Protein AF-A0A1Q3W8A1-F1 (afdb_monomer_lite)

pLDDT: mean 77.86, std 21.15, range [33.06, 98.69]

Secondary structure (DSSP, 8-state):
---------------------------------SHHHHHHHHHHTT---------EETTTEEEETTEE-EEEEEE-TT--HHHHHHHHHHHHHHHSS-HHHHEEEEETTTTEEEEEEEEEEEE--SSTT--EEEEEEEEEEEEEETTEEEEEEEEEEEEETTSPSSPEEGGGGGG---HHHHHHHHHHHHHHHHHHHHHHHHHHH---

Sequence (208 aa):
MVKNEEGFKNARTLCSGFSFLFAPMKQLLRTQQPLATIAFIILLSLSHSANAQDNTLKGILPLQNNEVYYKQKFETPGLSKAEVFRRARRWWVLTYKSAKDVLQLSDENTGELIGKGYSFVDAPSEKKDMPISFIVHSTMTLDAADGGYVVTVSQIRLLNSWFAYPGTPIESYKRSPEKNLIRVLQGTDQKIKDTFASINKFVLTESL

Foldseek 3Di:
DDDDDDDDDDDDDDDDDDDDDDDDDDDDDDDDPDPVVVVVVVVVVPPDPPPPPQCALVNFFHDDPLFRKDKDKDFAPPDALLLLLVLLLVLCPVVDPHSVQFWPDRDSVQSKTKTKDWDWFWFQDPPNPDIWIKIWIWIWMWGGHGRIIMIMITPIFIDTPPDDPDGHRLSVCSPPPDPRNVSVSNRVSVVVVVVVVSSNVRSRPDDD

Structure (mmCIF, N/CA/C/O backbone):
data_AF-A0A1Q3W8A1-F1
#
_entry.id   AF-A0A1Q3W8A1-F1
#
loop_
_atom_site.group_PDB
_atom_site.id
_atom_site.type_symbol
_atom_site.label_atom_id
_atom_site.label_alt_id
_atom_site.label_comp_id
_atom_site.label_asym_id
_atom_site.label_entity_id
_atom_site.label_seq_id
_atom_site.pdbx_PDB_ins_code
_atom_site.Cartn_x
_atom_site.Cartn_y
_atom_site.Cartn_z
_atom_site.occupancy
_atom_site.B_iso_or_equiv
_atom_site.auth_seq_id
_atom_site.auth_comp_id
_atom_site.auth_asym_id
_atom_site.auth_atom_id
_atom_site.pdbx_PDB_model_num
ATOM 1 N N . MET A 1 1 ? 29.803 -56.167 96.741 1.00 36.62 1 MET A N 1
ATOM 2 C CA . MET A 1 1 ? 30.875 -56.476 97.709 1.00 36.62 1 MET A CA 1
ATOM 3 C C . MET A 1 1 ? 32.196 -56.473 96.954 1.00 36.62 1 MET A C 1
ATOM 5 O O . MET A 1 1 ? 32.266 -57.243 96.014 1.00 36.62 1 MET A O 1
ATOM 9 N N . VAL A 1 2 ? 33.159 -55.627 97.376 1.00 35.69 2 VAL A N 1
ATOM 10 C CA . VAL A 1 2 ? 34.623 -55.903 97.446 1.00 35.69 2 VAL A CA 1
ATOM 11 C C . VAL A 1 2 ? 35.308 -56.226 96.089 1.00 35.69 2 VAL A C 1
ATOM 13 O O . VAL A 1 2 ? 34.927 -57.188 95.447 1.00 35.69 2 VAL A O 1
ATOM 16 N N . LYS A 1 3 ? 36.315 -55.532 95.533 1.00 37.00 3 LYS A N 1
ATOM 17 C CA . LYS A 1 3 ? 37.619 -54.992 96.002 1.00 37.00 3 LYS A CA 1
ATOM 18 C C . LYS A 1 3 ? 38.201 -54.203 94.796 1.00 37.00 3 LYS A C 1
ATOM 20 O O . LYS A 1 3 ? 37.995 -54.639 93.669 1.00 37.00 3 LYS A O 1
ATOM 25 N N . ASN A 1 4 ? 38.695 -52.973 94.927 1.00 33.06 4 ASN A N 1
ATOM 26 C CA . ASN A 1 4 ? 40.077 -52.574 95.262 1.00 33.06 4 ASN A CA 1
ATOM 27 C C . ASN A 1 4 ? 41.212 -53.316 94.529 1.00 33.06 4 ASN A C 1
ATOM 29 O O . ASN A 1 4 ? 41.298 -54.532 94.660 1.00 33.06 4 ASN A O 1
ATOM 33 N N . GLU A 1 5 ? 42.103 -52.498 93.932 1.00 40.47 5 GLU A N 1
ATOM 34 C CA . GLU A 1 5 ? 43.583 -52.616 93.930 1.00 40.47 5 GLU A CA 1
ATOM 35 C C . GLU A 1 5 ? 44.187 -53.817 93.166 1.00 40.47 5 GLU A C 1
ATOM 37 O O . GLU A 1 5 ? 43.598 -54.880 93.081 1.00 40.47 5 GLU A O 1
ATOM 42 N N . GLU A 1 6 ? 45.376 -53.817 92.569 1.00 38.69 6 GLU A N 1
ATOM 43 C CA . GLU A 1 6 ? 46.484 -52.889 92.332 1.00 38.69 6 GLU A CA 1
ATOM 44 C C . GLU A 1 6 ? 47.484 -53.644 91.420 1.00 38.69 6 GLU A C 1
ATOM 46 O O . GLU A 1 6 ? 47.454 -54.872 91.341 1.00 38.69 6 GLU A O 1
ATOM 51 N N . GLY A 1 7 ? 48.451 -52.926 90.840 1.00 33.66 7 GLY A N 1
ATOM 52 C CA . GLY A 1 7 ? 49.825 -53.442 90.715 1.00 33.66 7 GLY A CA 1
ATOM 53 C C . GLY A 1 7 ? 50.262 -53.934 89.326 1.00 33.66 7 GLY A C 1
ATOM 54 O O . GLY A 1 7 ? 49.815 -54.958 88.831 1.00 33.66 7 GLY A O 1
ATOM 55 N N . PHE A 1 8 ? 51.079 -53.158 88.605 1.00 33.88 8 PHE A N 1
ATOM 56 C CA . PHE A 1 8 ? 52.560 -53.113 88.642 1.00 33.88 8 PHE A CA 1
ATOM 57 C C . PHE A 1 8 ? 53.256 -54.164 87.753 1.00 33.88 8 PHE A C 1
ATOM 59 O O . PHE A 1 8 ? 53.313 -55.339 88.107 1.00 33.88 8 PHE A O 1
ATOM 66 N N . LYS A 1 9 ? 53.927 -53.706 86.680 1.00 43.69 9 LYS A N 1
ATOM 67 C CA . LYS A 1 9 ? 55.406 -53.717 86.534 1.00 43.69 9 LYS A CA 1
ATOM 68 C C . LYS A 1 9 ? 55.860 -53.321 85.113 1.00 43.69 9 LYS A C 1
ATOM 70 O O . LYS A 1 9 ? 55.541 -54.015 84.163 1.00 43.69 9 LYS A O 1
ATOM 75 N N . ASN A 1 10 ? 56.676 -52.255 85.065 1.00 38.88 10 ASN A N 1
ATOM 76 C CA . ASN A 1 10 ? 57.979 -52.107 84.378 1.00 38.88 10 ASN A CA 1
ATOM 77 C C . ASN A 1 10 ? 58.106 -52.418 82.865 1.00 38.88 10 ASN A C 1
ATOM 79 O O . ASN A 1 10 ? 57.632 -53.434 82.397 1.00 38.88 10 ASN A O 1
ATOM 83 N N . ALA A 1 11 ? 58.896 -51.720 82.043 1.00 40.00 11 ALA A N 1
ATOM 84 C CA . ALA A 1 11 ? 59.705 -50.505 82.153 1.00 40.00 11 ALA A CA 1
ATOM 85 C C . ALA A 1 11 ? 60.331 -50.212 80.762 1.00 40.00 11 ALA A C 1
ATOM 87 O O . ALA A 1 11 ? 60.648 -51.160 80.050 1.00 40.00 11 ALA A O 1
ATOM 88 N N . ARG A 1 12 ? 60.636 -48.924 80.494 1.00 36.91 12 ARG A N 1
ATOM 89 C CA . ARG A 1 12 ? 61.600 -48.374 79.496 1.00 36.91 12 ARG A CA 1
ATOM 90 C C . ARG A 1 12 ? 61.179 -48.518 78.009 1.00 36.91 12 ARG A C 1
ATOM 92 O O . ARG A 1 12 ? 60.719 -49.564 77.595 1.00 36.91 12 ARG A O 1
ATOM 99 N N . THR A 1 13 ? 61.298 -47.520 77.121 1.00 40.78 13 THR A N 1
ATOM 100 C CA . THR A 1 13 ? 62.322 -46.463 76.997 1.00 40.78 13 THR A CA 1
ATOM 101 C C . THR A 1 13 ? 61.883 -45.394 75.961 1.00 40.78 13 THR A C 1
ATOM 103 O O . THR A 1 13 ? 61.359 -45.781 74.926 1.00 40.78 13 THR A O 1
ATOM 106 N N . LEU A 1 14 ? 62.227 -44.113 76.224 1.00 34.97 14 LEU A N 1
ATOM 107 C CA . LEU A 1 14 ? 62.571 -42.998 75.290 1.00 34.97 14 LEU A CA 1
ATOM 108 C C . LEU A 1 14 ? 61.457 -42.453 74.355 1.00 34.97 14 LEU A C 1
ATOM 110 O O . LEU A 1 14 ? 60.745 -43.216 73.730 1.00 34.97 14 LEU A O 1
ATOM 114 N N . CYS A 1 15 ? 61.241 -41.150 74.136 1.00 36.56 15 CYS A N 1
ATOM 115 C CA . CYS A 1 15 ? 62.042 -39.946 74.359 1.00 36.56 15 CYS A CA 1
ATOM 116 C C . CYS A 1 15 ? 61.125 -38.705 74.487 1.00 36.56 15 CYS A C 1
ATOM 118 O O . CYS A 1 15 ? 60.041 -38.643 73.915 1.00 36.56 15 CYS A O 1
ATOM 120 N N . SER A 1 16 ? 61.599 -37.730 75.254 1.00 37.34 16 SER A N 1
ATOM 121 C CA . SER A 1 16 ? 60.997 -36.456 75.667 1.00 37.34 16 SER A CA 1
ATOM 122 C C . SER A 1 16 ? 61.079 -35.330 74.625 1.00 37.34 16 SER A C 1
ATOM 124 O O . SER A 1 16 ? 62.066 -35.266 73.897 1.00 37.34 16 SER A O 1
ATOM 126 N N . GLY A 1 17 ? 60.166 -34.347 74.689 1.00 38.84 17 GLY A N 1
ATOM 127 C CA . GLY A 1 17 ? 60.467 -32.985 74.215 1.00 38.84 17 GLY A CA 1
ATOM 128 C C . GLY A 1 17 ? 59.281 -32.087 73.844 1.00 38.84 17 GLY A C 1
ATOM 129 O O . GLY A 1 17 ? 59.051 -31.835 72.670 1.00 38.84 17 GLY A O 1
ATOM 130 N N . PHE A 1 18 ? 58.576 -31.554 74.844 1.00 38.69 18 PHE A N 1
ATOM 131 C CA . PHE A 1 18 ? 57.747 -30.339 74.754 1.00 38.69 18 PHE A CA 1
ATOM 132 C C . PHE A 1 18 ? 58.711 -29.136 74.876 1.00 38.69 18 PHE A C 1
ATOM 134 O O . PHE A 1 18 ? 59.546 -29.147 75.780 1.00 38.69 18 PHE A O 1
ATOM 141 N N . SER A 1 19 ? 58.692 -28.096 74.036 1.00 38.41 19 SER A N 1
ATOM 142 C CA . SER A 1 19 ? 57.966 -26.848 74.332 1.00 38.41 19 SER A CA 1
ATOM 143 C C . SER A 1 19 ? 58.276 -25.747 73.300 1.00 38.41 19 SER A C 1
ATOM 145 O O . SER A 1 19 ? 59.440 -25.520 72.996 1.00 38.41 19 SER A O 1
ATOM 147 N N . PHE A 1 20 ? 57.208 -25.058 72.873 1.00 39.25 20 PHE A N 1
ATOM 148 C CA . PHE A 1 20 ? 57.047 -23.624 72.553 1.00 39.25 20 PHE A CA 1
ATOM 149 C C . PHE A 1 20 ? 58.087 -22.864 71.705 1.00 39.25 20 PHE A C 1
ATOM 151 O O . PHE A 1 20 ? 59.250 -22.789 72.074 1.00 39.25 20 PHE A O 1
ATOM 158 N N . LEU A 1 21 ? 57.605 -22.126 70.683 1.00 35.91 21 LEU A N 1
ATOM 159 C CA . LEU A 1 21 ? 57.659 -20.644 70.593 1.00 35.91 21 LEU A CA 1
ATOM 160 C C . LEU A 1 21 ? 57.223 -20.121 69.193 1.00 35.91 21 LEU A C 1
ATOM 162 O O . LEU A 1 21 ? 57.749 -20.538 68.172 1.00 35.91 21 LEU A O 1
ATOM 166 N N . PHE A 1 22 ? 56.288 -19.159 69.211 1.00 37.88 22 PHE A N 1
ATOM 167 C CA . PHE A 1 22 ? 56.005 -18.077 68.241 1.00 37.88 22 PHE A CA 1
ATOM 168 C C . PHE A 1 22 ? 55.598 -18.349 66.768 1.00 37.88 22 PHE A C 1
ATOM 170 O O . PHE A 1 22 ? 56.352 -18.830 65.932 1.00 37.88 22 PHE A O 1
ATOM 177 N N . ALA A 1 23 ? 54.400 -17.851 66.432 1.00 37.88 23 ALA A N 1
ATOM 178 C CA . ALA A 1 23 ? 53.973 -17.391 65.099 1.00 37.88 23 ALA A CA 1
ATOM 179 C C . ALA A 1 23 ? 54.591 -16.002 64.763 1.00 37.88 23 ALA A C 1
ATOM 181 O O . ALA A 1 23 ? 55.243 -15.437 65.644 1.00 37.88 23 ALA A O 1
ATOM 182 N N . PRO A 1 24 ? 54.257 -15.299 63.649 1.00 64.81 24 PRO A N 1
ATOM 183 C CA . PRO A 1 24 ? 53.877 -15.672 62.269 1.00 64.81 24 PRO A CA 1
ATOM 184 C C . PRO A 1 24 ? 54.751 -14.938 61.204 1.00 64.81 24 PRO A C 1
ATOM 186 O O . PRO A 1 24 ? 55.439 -13.971 61.520 1.00 64.81 24 PRO A O 1
ATOM 189 N N . MET A 1 25 ? 54.659 -15.271 59.906 1.00 34.44 25 MET A N 1
ATOM 190 C CA . MET A 1 25 ? 55.080 -14.319 58.859 1.00 34.44 25 MET A CA 1
ATOM 191 C C . MET A 1 25 ? 54.239 -14.421 57.587 1.00 34.44 25 MET A C 1
ATOM 193 O O . MET A 1 25 ? 54.047 -15.485 57.008 1.00 34.44 25 MET A O 1
ATOM 197 N N . LYS A 1 26 ? 53.697 -13.262 57.214 1.00 47.69 26 LYS A N 1
ATOM 198 C CA . LYS A 1 26 ? 52.880 -12.982 56.034 1.00 47.69 26 LYS A CA 1
ATOM 199 C C . LYS A 1 26 ? 53.643 -13.253 54.731 1.00 47.69 26 LYS A C 1
ATOM 201 O O . LYS A 1 26 ? 54.861 -13.166 54.703 1.00 47.69 26 LYS A O 1
ATOM 206 N N . GLN A 1 27 ? 52.845 -13.345 53.664 1.00 49.56 27 GLN A N 1
ATOM 207 C CA . GLN A 1 27 ? 53.168 -13.210 52.236 1.00 49.56 27 GLN A CA 1
ATOM 208 C C . GLN A 1 27 ? 53.413 -14.511 51.473 1.00 49.56 27 GLN A C 1
ATOM 210 O O . GLN A 1 27 ? 54.510 -15.045 51.453 1.00 49.56 27 GLN A O 1
ATOM 215 N N . LEU A 1 28 ? 52.400 -14.897 50.692 1.00 44.53 28 LEU A N 1
ATOM 216 C CA . LEU A 1 28 ? 52.556 -15.047 49.243 1.00 44.53 28 LEU A CA 1
ATOM 217 C C . LEU A 1 28 ? 51.176 -14.962 48.574 1.00 44.53 28 LEU A C 1
ATOM 219 O O . LEU A 1 28 ? 50.371 -15.887 48.594 1.00 44.53 28 LEU A O 1
ATOM 223 N N . LEU A 1 29 ? 50.901 -13.781 48.020 1.00 50.66 29 LEU A N 1
ATOM 224 C CA . LEU A 1 29 ? 49.798 -13.496 47.106 1.00 50.66 29 LEU A CA 1
ATOM 225 C C . LEU A 1 29 ? 49.924 -14.363 45.846 1.00 50.66 29 LEU A C 1
ATOM 227 O O . LEU A 1 29 ? 50.985 -14.363 45.224 1.00 50.66 29 LEU A O 1
ATOM 231 N N . ARG A 1 30 ? 48.825 -14.953 45.365 1.00 48.78 30 ARG A N 1
ATOM 232 C CA . ARG A 1 30 ? 48.562 -14.952 43.917 1.00 48.78 30 ARG A CA 1
ATOM 233 C C . ARG A 1 30 ? 47.079 -15.106 43.603 1.00 48.78 30 ARG A C 1
ATOM 235 O O . ARG A 1 30 ? 46.537 -16.190 43.436 1.00 48.78 30 ARG A O 1
ATOM 242 N N . THR A 1 31 ? 46.466 -13.938 43.506 1.00 56.06 31 THR A N 1
ATOM 243 C CA . THR A 1 31 ? 45.297 -13.595 42.704 1.00 56.06 31 THR A CA 1
ATOM 244 C C . THR A 1 31 ? 45.415 -14.151 41.278 1.00 56.06 31 THR A C 1
ATOM 246 O O . THR A 1 31 ? 45.969 -13.530 40.377 1.00 56.06 31 THR A O 1
ATOM 249 N N . GLN A 1 32 ? 44.882 -15.342 41.053 1.00 60.16 32 GLN A N 1
ATOM 250 C CA . GLN A 1 32 ? 44.504 -15.826 39.728 1.00 60.16 32 GLN A CA 1
ATOM 251 C C . GLN A 1 32 ? 42.988 -15.704 39.696 1.00 60.16 32 GLN A C 1
ATOM 253 O O . GLN A 1 32 ? 42.385 -16.416 40.479 1.00 60.16 32 GLN A O 1
ATOM 258 N N . GLN A 1 33 ? 42.423 -14.765 38.920 1.00 61.31 33 GLN A N 1
ATOM 259 C CA . GLN A 1 33 ? 41.040 -14.695 38.378 1.00 61.31 33 GLN A CA 1
ATOM 260 C C . GLN A 1 33 ? 40.662 -13.241 37.975 1.00 61.31 33 GLN A C 1
ATOM 262 O O . GLN A 1 33 ? 39.692 -12.691 38.490 1.00 61.31 33 GLN A O 1
ATOM 267 N N . PRO A 1 34 ? 41.403 -12.572 37.066 1.00 50.94 34 PRO A N 1
ATOM 268 C CA . PRO A 1 34 ? 40.718 -11.579 36.224 1.00 50.94 34 PRO A CA 1
ATOM 269 C C . PRO A 1 34 ? 40.892 -11.816 34.720 1.00 50.94 34 PRO A C 1
ATOM 271 O O . PRO A 1 34 ? 40.220 -11.165 33.926 1.00 50.94 34 PRO A O 1
ATOM 274 N N . LEU A 1 35 ? 41.750 -12.754 34.295 1.00 53.12 35 LEU A N 1
ATOM 275 C CA . LEU A 1 35 ? 42.004 -12.960 32.863 1.00 53.12 35 LEU A CA 1
ATOM 276 C C . LEU A 1 35 ? 40.834 -13.650 32.139 1.00 53.12 35 LEU A C 1
ATOM 278 O O . LEU A 1 35 ? 40.499 -13.268 31.020 1.00 53.12 35 LEU A O 1
ATOM 282 N N . ALA A 1 36 ? 40.183 -14.627 32.779 1.00 54.81 36 ALA A N 1
ATOM 283 C CA . ALA A 1 36 ? 39.066 -15.360 32.175 1.00 54.81 36 ALA A CA 1
ATOM 284 C C . ALA A 1 36 ? 37.823 -14.472 31.970 1.00 54.81 36 ALA A C 1
ATOM 286 O O . ALA A 1 36 ? 37.128 -14.593 30.964 1.00 54.81 36 ALA A O 1
ATOM 287 N N . THR A 1 37 ? 37.578 -13.529 32.883 1.00 54.97 37 THR A N 1
ATOM 288 C CA . THR A 1 37 ? 36.428 -12.616 32.830 1.00 54.97 37 THR A CA 1
ATOM 289 C C . THR A 1 37 ? 36.592 -11.546 31.749 1.00 54.97 37 THR A C 1
ATOM 291 O O . THR A 1 37 ? 35.626 -11.209 31.069 1.00 54.97 37 THR A O 1
ATOM 294 N N . ILE A 1 38 ? 37.816 -11.051 31.530 1.00 59.44 38 ILE A N 1
ATOM 295 C CA . ILE A 1 38 ? 38.106 -10.075 30.466 1.00 59.44 38 ILE A CA 1
ATOM 296 C C . ILE A 1 38 ? 37.959 -10.726 29.080 1.00 59.44 38 ILE A C 1
ATOM 298 O O . ILE A 1 38 ? 37.382 -10.120 28.178 1.00 59.44 38 ILE A O 1
ATOM 302 N N . ALA A 1 39 ? 38.394 -11.981 28.916 1.00 58.56 39 ALA A N 1
ATOM 303 C CA . ALA A 1 39 ? 38.219 -12.722 27.664 1.00 58.56 39 ALA A CA 1
ATOM 304 C C . ALA A 1 39 ? 36.735 -12.968 27.320 1.00 58.56 39 ALA A C 1
ATOM 306 O O . ALA A 1 39 ? 36.353 -12.897 26.154 1.00 58.56 39 ALA A O 1
ATOM 307 N N . PHE A 1 40 ? 35.884 -13.189 28.328 1.00 58.41 40 PHE A N 1
ATOM 308 C CA . PHE A 1 40 ? 34.445 -13.394 28.134 1.00 58.41 40 PHE A CA 1
ATOM 309 C C . PHE A 1 40 ? 33.717 -12.119 27.666 1.00 58.41 40 PHE A C 1
ATOM 311 O O . PHE A 1 40 ? 32.826 -12.189 26.823 1.00 58.41 40 PHE A O 1
ATOM 318 N N . ILE A 1 41 ? 34.133 -10.941 28.149 1.00 60.25 41 ILE A N 1
ATOM 319 C CA . ILE A 1 41 ? 33.547 -9.647 27.750 1.00 60.25 41 ILE A CA 1
ATOM 320 C C . ILE A 1 41 ? 33.977 -9.246 26.327 1.00 60.25 41 ILE A C 1
ATOM 322 O O . ILE A 1 41 ? 33.173 -8.689 25.582 1.00 60.25 41 ILE A O 1
ATOM 326 N N . ILE A 1 42 ? 35.202 -9.582 25.908 1.00 59.75 42 ILE A N 1
ATOM 327 C CA . ILE A 1 42 ? 35.695 -9.317 24.542 1.00 59.75 42 ILE A CA 1
ATOM 328 C C . ILE A 1 42 ? 35.044 -10.253 23.505 1.00 59.75 42 ILE A C 1
ATOM 330 O O . ILE A 1 42 ? 34.869 -9.860 22.356 1.00 59.75 42 ILE A O 1
ATOM 334 N N . LEU A 1 43 ? 34.619 -11.465 23.887 1.00 58.12 43 LEU A N 1
ATOM 335 C CA . LEU A 1 43 ? 33.880 -12.355 22.978 1.00 58.12 43 LEU A CA 1
ATOM 336 C C . LEU A 1 43 ? 32.419 -11.923 22.742 1.00 58.12 43 LEU A C 1
ATOM 338 O O . LEU A 1 43 ? 31.860 -12.238 21.694 1.00 58.12 43 LEU A O 1
ATOM 342 N N . LEU A 1 44 ? 31.800 -11.189 23.674 1.00 57.31 44 LEU A N 1
ATOM 343 C CA . LEU A 1 44 ? 30.412 -10.715 23.547 1.00 57.31 44 LEU A CA 1
ATOM 344 C C . LEU A 1 44 ? 30.264 -9.482 22.635 1.00 57.31 44 LEU A C 1
ATOM 346 O O . LEU A 1 44 ? 29.185 -9.249 22.084 1.00 57.31 44 LEU A O 1
ATOM 350 N N . SER A 1 45 ? 31.338 -8.714 22.422 1.00 58.41 45 SER A N 1
ATOM 351 C CA . SER A 1 45 ? 31.333 -7.521 21.562 1.00 58.41 45 SER A CA 1
ATOM 352 C C . SER A 1 45 ? 31.469 -7.816 20.061 1.00 58.41 45 SER A C 1
ATOM 354 O O . SER A 1 45 ? 31.327 -6.904 19.252 1.00 58.41 45 SER A O 1
ATOM 356 N N . LEU A 1 46 ? 31.638 -9.083 19.660 1.00 56.03 46 LEU A N 1
ATOM 357 C CA . LEU A 1 46 ? 31.557 -9.538 18.260 1.00 56.03 46 LEU A CA 1
ATOM 358 C C . LEU A 1 46 ? 30.120 -9.849 17.807 1.00 56.03 46 LEU A C 1
ATOM 360 O O . LEU A 1 46 ? 29.907 -10.588 16.846 1.00 56.03 46 LEU A O 1
ATOM 364 N N . SER A 1 47 ? 29.114 -9.276 18.470 1.00 55.19 47 SER A N 1
ATOM 365 C CA . SER A 1 47 ? 27.719 -9.343 18.031 1.00 55.19 47 SER A CA 1
ATOM 366 C C . SER A 1 47 ? 27.512 -8.471 16.788 1.00 55.19 47 SER A C 1
ATOM 368 O O . SER A 1 47 ? 27.031 -7.350 16.861 1.00 55.19 47 SER A O 1
ATOM 370 N N . HIS A 1 48 ? 27.959 -9.016 15.657 1.00 58.03 48 HIS A N 1
ATOM 371 C CA . HIS A 1 48 ? 27.385 -8.923 14.324 1.00 58.03 48 HIS A CA 1
ATOM 372 C C . HIS A 1 48 ? 26.656 -7.611 14.022 1.00 58.03 48 HIS A C 1
ATOM 374 O O . HIS A 1 48 ? 25.447 -7.494 14.229 1.00 58.03 48 HIS A O 1
ATOM 380 N N . SER A 1 49 ? 27.365 -6.673 13.390 1.00 58.12 49 SER A N 1
ATOM 381 C CA . SER A 1 49 ? 26.729 -5.768 12.437 1.00 58.12 49 SER A CA 1
ATOM 382 C C . SER A 1 49 ? 26.025 -6.644 11.403 1.00 58.12 49 SER A C 1
ATOM 384 O O . SER A 1 49 ? 26.653 -7.162 10.478 1.00 58.12 49 SER A O 1
ATOM 386 N N . ALA A 1 50 ? 24.733 -6.895 11.609 1.00 52.41 50 ALA A N 1
ATOM 387 C CA . ALA A 1 50 ? 23.882 -7.481 10.600 1.00 52.41 50 ALA A CA 1
ATOM 388 C C . ALA A 1 50 ? 23.966 -6.536 9.406 1.00 52.41 50 ALA A C 1
ATOM 390 O O . ALA A 1 50 ? 23.450 -5.420 9.450 1.00 52.41 50 ALA A O 1
ATOM 391 N N . ASN A 1 51 ? 24.694 -6.947 8.369 1.00 50.38 51 ASN A N 1
ATOM 392 C CA . ASN A 1 51 ? 24.625 -6.275 7.089 1.00 50.38 51 ASN A CA 1
ATOM 393 C C . ASN A 1 51 ? 23.157 -6.357 6.680 1.00 50.38 51 ASN A C 1
ATOM 395 O O . ASN A 1 51 ? 22.685 -7.423 6.281 1.00 50.38 51 ASN A O 1
ATOM 399 N N . ALA A 1 52 ? 22.433 -5.249 6.818 1.00 51.22 52 ALA A N 1
ATOM 400 C CA . ALA A 1 52 ? 21.231 -5.014 6.050 1.00 51.22 52 ALA A CA 1
ATOM 401 C C . ALA A 1 52 ? 21.696 -5.019 4.593 1.00 51.22 52 ALA A C 1
ATOM 403 O O . ALA A 1 52 ? 22.107 -3.996 4.053 1.00 51.22 52 ALA A O 1
ATOM 404 N N . GLN A 1 53 ? 21.780 -6.213 4.000 1.00 57.03 53 GLN A N 1
ATOM 405 C CA . GLN A 1 53 ? 21.966 -6.352 2.570 1.00 57.03 53 GLN A CA 1
ATOM 406 C C . GLN A 1 53 ? 20.855 -5.520 1.957 1.00 57.03 53 GLN A C 1
ATOM 408 O O . GLN A 1 53 ? 19.693 -5.703 2.320 1.00 57.03 53 GLN A O 1
ATOM 413 N N . ASP A 1 54 ? 21.249 -4.564 1.123 1.00 62.59 54 ASP A N 1
ATOM 414 C CA . ASP A 1 54 ? 20.365 -3.673 0.389 1.00 62.59 54 ASP A CA 1
ATOM 415 C C . ASP A 1 54 ? 19.439 -4.541 -0.473 1.00 62.59 54 ASP A C 1
ATOM 417 O O . ASP A 1 54 ? 19.749 -4.926 -1.602 1.00 62.59 54 ASP A O 1
ATOM 421 N N . ASN A 1 55 ? 18.351 -5.003 0.145 1.00 86.75 55 ASN A N 1
ATOM 422 C CA . ASN A 1 55 ? 17.420 -5.947 -0.433 1.00 86.75 55 ASN A CA 1
ATOM 423 C C . ASN A 1 55 ? 16.467 -5.113 -1.261 1.00 86.75 55 ASN A C 1
A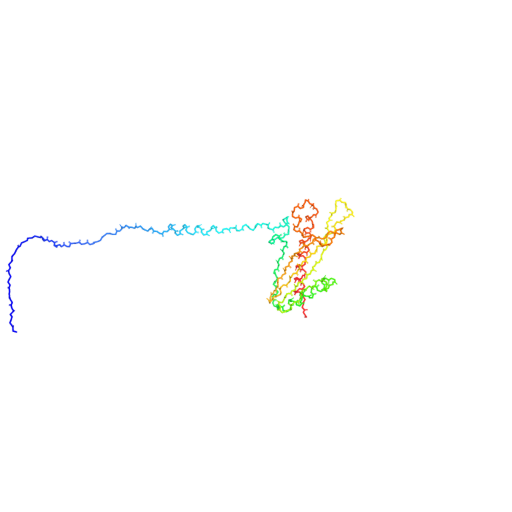TOM 425 O O . ASN A 1 55 ? 15.342 -4.852 -0.855 1.00 86.75 55 ASN A O 1
ATOM 429 N N . THR A 1 56 ? 16.965 -4.603 -2.379 1.00 91.44 56 THR A N 1
ATOM 430 C CA . THR A 1 56 ? 16.207 -3.733 -3.262 1.00 91.44 56 THR A CA 1
ATOM 431 C C . THR A 1 56 ? 16.226 -4.264 -4.685 1.00 91.44 56 THR A C 1
ATOM 433 O O . THR A 1 56 ? 17.203 -4.831 -5.185 1.00 91.44 56 THR A O 1
ATOM 436 N N . LEU A 1 57 ? 15.117 -4.079 -5.394 1.00 91.25 57 LEU A N 1
ATOM 437 C CA . LEU A 1 57 ? 15.056 -4.303 -6.823 1.00 91.25 57 LEU A CA 1
ATOM 438 C C . LEU A 1 57 ? 15.814 -3.166 -7.508 1.00 91.25 57 LEU A C 1
ATOM 440 O O . LEU A 1 57 ? 15.335 -2.032 -7.566 1.00 91.25 57 LEU A O 1
ATOM 444 N N . LYS A 1 58 ? 17.005 -3.490 -8.022 1.00 89.44 58 LYS A N 1
ATOM 445 C CA . LYS A 1 58 ? 17.892 -2.563 -8.745 1.00 89.44 58 LYS A CA 1
ATOM 446 C C . LYS A 1 58 ? 18.268 -1.302 -7.942 1.00 89.44 58 LYS A C 1
ATOM 448 O O . LYS A 1 58 ? 18.455 -0.251 -8.545 1.00 89.44 58 LYS A O 1
ATOM 453 N N . GLY A 1 59 ? 18.373 -1.391 -6.613 1.00 90.69 59 GLY A N 1
ATOM 454 C CA . GLY A 1 59 ? 18.716 -0.234 -5.773 1.00 90.69 59 GLY A CA 1
ATOM 455 C C . GLY A 1 59 ? 17.563 0.748 -5.536 1.00 90.69 59 GLY A C 1
ATOM 456 O O . GLY A 1 59 ? 17.814 1.856 -5.078 1.00 90.69 59 GLY A O 1
ATOM 457 N N . ILE A 1 60 ? 16.325 0.403 -5.925 1.00 93.25 60 ILE A N 1
ATOM 458 C CA . ILE A 1 60 ? 15.196 1.351 -5.960 1.00 93.25 60 ILE A CA 1
ATOM 459 C C . ILE A 1 60 ? 14.032 0.881 -5.087 1.00 93.25 60 ILE A C 1
ATOM 461 O O . ILE A 1 60 ? 13.653 1.583 -4.156 1.00 93.25 60 ILE A O 1
ATOM 465 N N . LEU A 1 61 ? 13.450 -0.286 -5.385 1.00 95.75 61 LEU A N 1
ATOM 466 C CA . LEU A 1 61 ? 12.258 -0.764 -4.669 1.00 95.75 61 LEU A CA 1
ATOM 467 C C . LEU A 1 61 ? 12.653 -1.707 -3.531 1.00 95.75 61 LEU A C 1
ATOM 469 O O . LEU A 1 61 ? 13.401 -2.641 -3.805 1.00 95.75 61 LEU A O 1
ATOM 473 N N . PRO A 1 62 ? 12.146 -1.544 -2.300 1.00 95.75 62 PRO A N 1
ATOM 474 C CA . PRO A 1 62 ? 12.428 -2.448 -1.193 1.00 95.75 62 PRO A CA 1
ATOM 475 C C . PRO A 1 62 ? 11.860 -3.841 -1.468 1.00 95.75 62 PRO A C 1
ATOM 477 O O . PRO A 1 62 ? 10.727 -3.993 -1.921 1.00 95.75 62 PRO A O 1
ATOM 480 N N . LEU A 1 63 ? 12.656 -4.861 -1.172 1.00 94.69 63 LEU A N 1
ATOM 481 C CA . LEU A 1 63 ? 12.283 -6.263 -1.237 1.00 94.69 63 LEU A CA 1
ATOM 482 C C . LEU A 1 63 ? 12.145 -6.831 0.176 1.00 94.69 63 LEU A C 1
ATOM 484 O O . LEU A 1 63 ? 12.957 -6.579 1.068 1.00 94.69 63 LEU A O 1
ATOM 488 N N . GLN A 1 64 ? 11.164 -7.703 0.342 1.00 93.81 64 GLN A N 1
ATOM 489 C CA . GLN A 1 64 ? 11.031 -8.608 1.473 1.00 93.81 64 GLN A CA 1
ATOM 490 C C . GLN A 1 64 ? 10.696 -9.984 0.903 1.00 93.81 64 GLN A C 1
ATOM 492 O O . GLN A 1 64 ? 9.811 -10.107 0.066 1.00 93.81 64 GLN A O 1
ATOM 497 N N . ASN A 1 65 ? 11.439 -11.024 1.292 1.00 91.81 65 ASN A N 1
ATOM 498 C CA . ASN A 1 65 ? 11.265 -12.380 0.746 1.00 91.81 65 ASN A CA 1
ATOM 499 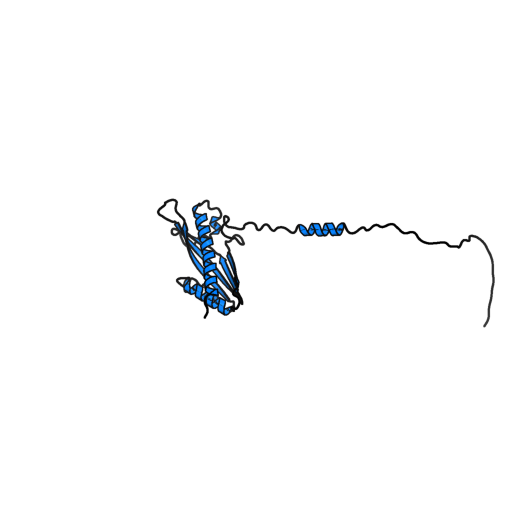C C . ASN A 1 65 ? 11.318 -12.447 -0.797 1.00 91.81 65 ASN A C 1
ATOM 501 O O . ASN A 1 65 ? 10.621 -13.240 -1.417 1.00 91.81 65 ASN A O 1
ATOM 505 N N . ASN A 1 66 ? 12.179 -11.622 -1.411 1.00 91.38 66 ASN A N 1
ATOM 506 C CA . ASN A 1 66 ? 12.349 -11.503 -2.866 1.00 91.38 66 ASN A CA 1
ATOM 507 C C . ASN A 1 66 ? 11.100 -10.985 -3.620 1.00 91.38 66 ASN A C 1
ATOM 509 O O . ASN A 1 66 ? 11.051 -11.092 -4.843 1.00 91.38 66 ASN A O 1
ATOM 513 N N . GLU A 1 67 ? 10.156 -10.364 -2.910 1.00 94.38 67 GLU A N 1
ATOM 514 C CA . GLU A 1 67 ? 9.006 -9.634 -3.455 1.00 94.38 67 GLU A CA 1
ATOM 515 C C . GLU A 1 67 ? 9.089 -8.155 -3.081 1.00 94.38 67 GLU A C 1
ATOM 517 O O . GLU A 1 67 ? 9.577 -7.819 -2.000 1.00 94.38 67 GLU A O 1
ATOM 522 N N . VAL A 1 68 ? 8.631 -7.255 -3.954 1.00 96.50 68 VAL A N 1
ATOM 523 C CA . VAL A 1 68 ? 8.555 -5.832 -3.628 1.00 96.50 68 VAL A CA 1
ATOM 524 C C . VAL A 1 68 ? 7.466 -5.626 -2.587 1.00 96.50 68 VAL A C 1
ATOM 526 O O . VAL A 1 68 ? 6.295 -5.950 -2.803 1.00 96.50 68 VAL A O 1
ATOM 529 N N . TYR A 1 69 ? 7.872 -5.070 -1.450 1.00 97.06 69 TYR A N 1
ATOM 530 C CA . TYR A 1 69 ? 7.030 -4.964 -0.272 1.00 97.06 69 TYR A CA 1
ATOM 531 C C . TYR A 1 69 ? 7.314 -3.661 0.466 1.00 97.06 69 TYR A C 1
ATOM 533 O O . TYR A 1 69 ? 8.430 -3.408 0.920 1.00 97.06 69 TYR A O 1
ATOM 541 N N . TYR A 1 70 ? 6.277 -2.845 0.608 1.00 97.88 70 TYR A N 1
ATOM 542 C CA . TYR A 1 70 ? 6.309 -1.623 1.398 1.00 97.88 70 TYR A CA 1
ATOM 543 C C . TYR A 1 70 ? 5.444 -1.803 2.632 1.00 97.88 70 TYR A C 1
ATOM 545 O O . TYR A 1 70 ? 4.317 -2.282 2.531 1.00 97.88 70 TYR A O 1
ATOM 553 N N . LYS A 1 71 ? 5.941 -1.347 3.780 1.00 97.69 71 LYS A N 1
ATOM 554 C CA . LYS A 1 71 ? 5.192 -1.296 5.033 1.00 97.69 71 LYS A CA 1
ATOM 555 C C . LYS A 1 71 ? 5.495 0.010 5.740 1.00 97.69 71 LYS A C 1
ATOM 557 O O . LYS A 1 71 ? 6.656 0.310 6.003 1.00 97.69 71 LYS A O 1
ATOM 562 N N . GLN A 1 72 ? 4.454 0.761 6.068 1.00 98.25 72 GLN A N 1
ATOM 563 C CA . GLN A 1 72 ? 4.572 2.025 6.776 1.00 98.25 72 GLN A CA 1
ATOM 564 C C . GLN A 1 72 ? 3.592 2.052 7.944 1.00 98.25 72 GLN A C 1
ATOM 566 O O . GLN A 1 72 ? 2.398 1.823 7.770 1.00 98.25 72 GLN A O 1
ATOM 571 N N . LYS A 1 73 ? 4.107 2.336 9.141 1.00 98.38 73 LYS A N 1
ATOM 572 C CA . LYS A 1 73 ? 3.286 2.623 10.320 1.00 98.38 73 LYS A CA 1
ATOM 573 C C . LYS A 1 73 ? 3.056 4.129 10.409 1.00 98.38 73 LYS A C 1
ATOM 575 O O . LYS A 1 73 ? 3.993 4.902 10.193 1.00 98.38 73 LYS A O 1
ATOM 580 N N . PHE A 1 74 ? 1.836 4.520 10.744 1.00 98.31 74 PHE A N 1
ATOM 581 C CA . PHE A 1 74 ? 1.447 5.897 11.009 1.00 98.31 74 PHE A CA 1
ATOM 582 C C . PHE A 1 74 ? 0.837 6.000 12.401 1.00 98.31 74 PHE A C 1
ATOM 584 O O . PHE A 1 74 ? 0.030 5.161 12.800 1.00 98.31 74 PHE A O 1
ATOM 591 N N . GLU A 1 75 ? 1.222 7.042 13.126 1.00 97.81 75 GLU A N 1
ATOM 592 C CA . GLU A 1 75 ? 0.661 7.365 14.433 1.00 97.81 75 GLU A CA 1
ATOM 593 C C . GLU A 1 75 ? -0.457 8.398 14.250 1.00 97.81 75 GLU A C 1
ATOM 595 O O . GLU A 1 75 ? -0.299 9.391 13.537 1.00 97.81 75 GLU A O 1
ATOM 600 N N . THR A 1 76 ? -1.582 8.179 14.920 1.00 96.69 76 THR A N 1
ATOM 601 C CA . THR A 1 76 ? -2.745 9.073 14.941 1.00 96.69 76 THR A CA 1
ATOM 602 C C . THR A 1 76 ? -3.197 9.295 16.385 1.00 96.69 76 THR A C 1
ATOM 604 O O . THR A 1 76 ? -4.219 8.738 16.806 1.00 96.69 76 THR A O 1
ATOM 607 N N . PRO A 1 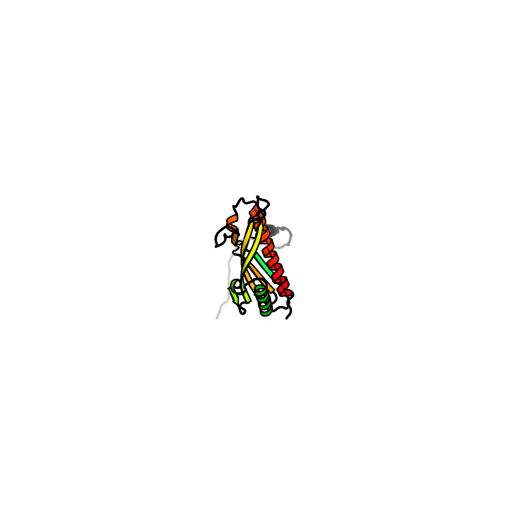77 ? -2.436 10.070 17.181 1.00 93.75 77 PRO A N 1
ATOM 608 C CA . PRO A 1 77 ? -2.741 10.273 18.592 1.00 93.75 77 PRO A CA 1
ATOM 609 C C . PRO A 1 77 ? -4.173 10.782 18.787 1.00 93.75 77 PRO A C 1
ATOM 611 O O . PRO A 1 77 ? -4.585 11.753 18.157 1.00 93.75 77 PRO A O 1
ATOM 614 N N . GLY A 1 78 ? -4.931 10.114 19.657 1.00 93.50 78 GLY A N 1
ATOM 615 C CA . GLY A 1 78 ? -6.308 10.490 19.985 1.00 93.50 78 GLY A CA 1
ATOM 616 C C . GLY A 1 78 ? -7.391 9.962 19.036 1.00 93.50 78 GLY A C 1
ATOM 617 O O . GLY A 1 78 ? -8.567 10.160 19.329 1.00 93.50 78 GLY A O 1
ATOM 618 N N . LEU A 1 79 ? -7.043 9.265 17.947 1.00 97.00 79 LEU A N 1
ATOM 619 C CA . LEU A 1 79 ? -8.033 8.557 17.127 1.00 97.00 79 LEU A CA 1
ATOM 620 C C . LEU A 1 79 ? -8.199 7.109 17.600 1.00 97.00 79 LEU A C 1
ATOM 622 O O . LEU A 1 79 ? -7.215 6.406 17.838 1.00 97.00 79 LEU A O 1
ATOM 626 N N . SER A 1 80 ? -9.449 6.658 17.703 1.00 97.56 80 SER A N 1
ATOM 627 C CA . SER A 1 80 ? -9.773 5.248 17.936 1.00 97.56 80 SER A CA 1
ATOM 628 C C . SER A 1 80 ? -9.633 4.432 16.650 1.00 97.56 80 SER A C 1
ATOM 630 O O . SER A 1 80 ? -9.734 4.977 15.545 1.00 97.56 80 SER A O 1
ATOM 632 N N . LYS A 1 81 ? -9.498 3.109 16.781 1.00 98.00 81 LYS A N 1
ATOM 633 C CA . LYS A 1 81 ? -9.497 2.161 15.659 1.00 98.00 81 LYS A CA 1
ATOM 634 C C . LYS A 1 81 ? -10.677 2.394 14.713 1.00 98.00 81 LYS A C 1
ATOM 636 O O . LYS A 1 81 ? -10.490 2.445 13.501 1.00 98.00 81 LYS A O 1
ATOM 641 N N . ALA A 1 82 ? -11.881 2.552 15.268 1.00 97.50 82 ALA A N 1
ATOM 642 C CA . ALA A 1 82 ? -13.102 2.754 14.490 1.00 97.50 82 ALA A CA 1
ATOM 643 C C . ALA A 1 82 ? -13.037 4.041 13.653 1.00 97.50 82 ALA A C 1
ATOM 645 O O . ALA A 1 82 ? -13.411 4.050 12.480 1.00 97.50 82 ALA A O 1
ATOM 646 N N . GLU A 1 83 ? -12.504 5.120 14.227 1.00 97.00 83 GLU A N 1
ATOM 647 C CA . GLU A 1 83 ? -12.391 6.393 13.523 1.00 97.00 83 GLU A CA 1
ATOM 648 C C . GLU A 1 83 ? -11.318 6.351 12.428 1.00 97.00 83 GLU A C 1
ATOM 650 O O . GLU A 1 83 ? -11.563 6.807 11.308 1.00 97.00 83 GLU A O 1
ATOM 655 N N . VAL A 1 84 ? -10.164 5.734 12.704 1.00 97.94 84 VAL A N 1
ATOM 656 C CA . VAL A 1 84 ? -9.120 5.495 11.696 1.00 97.94 84 VAL A CA 1
ATOM 657 C C . VAL A 1 84 ? -9.667 4.658 10.541 1.00 97.94 84 VAL A C 1
ATOM 659 O O . VAL A 1 84 ? -9.544 5.059 9.382 1.00 97.94 84 VAL A O 1
ATOM 662 N N . PHE A 1 85 ? -10.333 3.541 10.846 1.00 97.75 85 PHE A N 1
ATOM 663 C CA . PHE A 1 85 ? -10.949 2.658 9.856 1.00 97.75 85 PHE A CA 1
ATOM 664 C C . PHE A 1 85 ? -11.946 3.413 8.971 1.00 97.75 85 PHE A C 1
ATOM 666 O O . PHE A 1 85 ? -11.869 3.357 7.741 1.00 97.75 85 PHE A O 1
ATOM 673 N N . ARG A 1 86 ? -12.854 4.182 9.580 1.00 96.44 86 ARG A N 1
ATOM 674 C CA . ARG A 1 86 ? -13.881 4.947 8.865 1.00 96.44 86 ARG A CA 1
ATOM 675 C C . ARG A 1 86 ? -13.269 5.994 7.930 1.00 96.44 86 ARG A C 1
ATOM 677 O O . ARG A 1 86 ? -13.687 6.089 6.771 1.00 96.44 86 ARG A O 1
ATOM 684 N N . ARG A 1 87 ? -12.270 6.755 8.397 1.00 96.81 87 ARG A N 1
ATOM 685 C CA . ARG A 1 87 ? -11.561 7.765 7.585 1.00 96.81 87 ARG A CA 1
ATOM 686 C C . ARG A 1 87 ? -10.771 7.126 6.447 1.00 96.81 87 ARG A C 1
ATOM 688 O O . ARG A 1 87 ? -10.877 7.581 5.311 1.00 96.81 87 ARG A O 1
ATOM 695 N N . ALA A 1 88 ? -10.042 6.048 6.720 1.00 95.94 88 ALA A N 1
ATOM 696 C CA . ALA A 1 88 ? -9.276 5.319 5.715 1.00 95.94 88 ALA A CA 1
ATOM 697 C C . ALA A 1 88 ? -10.173 4.704 4.631 1.00 95.94 88 ALA A C 1
ATOM 699 O O . ALA A 1 88 ? -9.905 4.840 3.436 1.00 95.94 88 ALA A O 1
ATOM 700 N N . ARG A 1 89 ? -11.294 4.092 5.029 1.00 95.12 89 ARG A N 1
ATOM 701 C CA . ARG A 1 89 ? -12.293 3.562 4.095 1.00 95.12 89 ARG A CA 1
ATOM 702 C C . ARG A 1 89 ? -12.864 4.669 3.212 1.00 95.12 89 ARG A C 1
ATOM 704 O O . ARG A 1 89 ? -13.005 4.482 2.005 1.00 95.12 89 ARG A O 1
ATOM 711 N N . ARG A 1 90 ? -13.169 5.835 3.794 1.00 93.69 90 ARG A N 1
ATOM 712 C CA . ARG A 1 90 ? -13.645 7.014 3.053 1.00 93.69 90 ARG A CA 1
ATOM 713 C C . ARG A 1 90 ? -12.592 7.513 2.063 1.00 93.69 90 ARG A C 1
ATOM 715 O O . ARG A 1 90 ? -12.935 7.734 0.907 1.00 93.69 90 ARG A O 1
ATOM 722 N N . TRP A 1 91 ? -11.326 7.614 2.472 1.00 94.12 91 TRP A N 1
ATOM 723 C CA . TRP A 1 91 ? -10.220 7.952 1.571 1.00 94.12 91 TRP A CA 1
ATOM 724 C C . TRP A 1 91 ? -10.162 7.001 0.372 1.00 94.12 91 TRP A C 1
ATOM 726 O O . TRP A 1 91 ? -10.040 7.457 -0.762 1.00 94.12 91 TRP A O 1
ATOM 736 N N . TRP A 1 92 ? -10.330 5.696 0.599 1.00 91.44 92 TRP A N 1
ATOM 737 C CA . TRP A 1 92 ? -10.323 4.689 -0.464 1.00 91.44 92 TRP A CA 1
ATOM 738 C C . TRP A 1 92 ? -11.439 4.919 -1.487 1.00 91.44 92 TRP A C 1
ATOM 740 O O . TRP A 1 92 ? -11.199 4.919 -2.693 1.00 91.44 92 TRP A O 1
ATOM 750 N N . VAL A 1 93 ? -12.658 5.158 -0.996 1.00 89.31 93 VAL A N 1
ATOM 751 C CA . VAL A 1 93 ? -13.844 5.422 -1.827 1.00 89.31 93 VAL A CA 1
ATOM 752 C C . VAL A 1 93 ? -13.682 6.703 -2.650 1.00 89.31 93 VAL A C 1
ATOM 754 O O . VAL A 1 93 ? -14.155 6.757 -3.780 1.00 89.31 93 VAL A O 1
ATOM 757 N N . LEU A 1 94 ? -13.030 7.729 -2.094 1.00 89.69 94 LEU A N 1
ATOM 758 C CA . LEU A 1 94 ? -12.847 9.025 -2.756 1.00 89.69 94 LEU A CA 1
ATOM 759 C C . LEU A 1 94 ? -11.645 9.055 -3.709 1.00 89.69 94 LEU A C 1
ATOM 761 O O . LEU A 1 94 ? -11.662 9.795 -4.689 1.00 89.69 94 LEU A O 1
ATOM 765 N N . THR A 1 95 ? -10.604 8.272 -3.424 1.00 88.88 95 THR A N 1
ATOM 766 C CA . THR A 1 95 ? -9.357 8.260 -4.203 1.00 88.88 95 THR A CA 1
ATOM 767 C C . THR A 1 95 ? -9.498 7.422 -5.467 1.00 88.88 95 THR A C 1
ATOM 769 O O . THR A 1 95 ? -8.938 7.765 -6.510 1.00 88.88 95 THR A O 1
ATOM 772 N N . TYR A 1 96 ? -10.262 6.331 -5.405 1.00 83.94 96 TYR A N 1
ATOM 773 C CA . TYR A 1 96 ? -10.429 5.426 -6.531 1.00 83.94 96 TYR A CA 1
ATOM 774 C C . TYR A 1 96 ? -11.805 5.583 -7.176 1.00 83.94 96 TYR A C 1
ATOM 776 O O . TYR A 1 96 ? -12.836 5.551 -6.514 1.00 83.94 96 TYR A O 1
ATOM 784 N N . LYS A 1 97 ? -11.811 5.702 -8.510 1.00 72.19 97 LYS A N 1
ATOM 785 C CA . LYS A 1 97 ? -13.000 6.009 -9.326 1.00 72.19 97 LYS A CA 1
ATOM 786 C C . LYS A 1 97 ? -14.174 5.039 -9.119 1.00 72.19 97 LYS A C 1
ATOM 788 O O . LYS A 1 97 ? -15.321 5.438 -9.287 1.00 72.19 97 LYS A O 1
ATOM 793 N N . SER A 1 98 ? -13.898 3.781 -8.773 1.00 64.50 98 SER A N 1
ATOM 794 C CA . SER A 1 98 ? -14.917 2.780 -8.454 1.00 64.50 98 SER A CA 1
ATOM 795 C C . SER A 1 98 ? -14.564 2.076 -7.150 1.00 64.50 98 SER A C 1
ATOM 797 O O . SER A 1 98 ? -13.730 1.174 -7.115 1.00 64.50 98 SER A O 1
ATOM 799 N N . ALA A 1 99 ? -15.219 2.477 -6.062 1.00 59.00 99 ALA A N 1
ATOM 800 C CA . ALA A 1 99 ? -15.026 1.852 -4.757 1.00 59.00 99 ALA A CA 1
ATOM 801 C C . ALA A 1 99 ? -15.342 0.345 -4.759 1.00 59.00 99 ALA A C 1
ATOM 803 O O . ALA A 1 99 ? -14.675 -0.413 -4.059 1.00 59.00 99 ALA A O 1
ATOM 804 N N . LYS A 1 100 ? -16.326 -0.088 -5.567 1.00 57.00 100 LYS A N 1
ATOM 805 C CA . LYS A 1 100 ? -16.716 -1.503 -5.705 1.00 57.00 100 LYS A CA 1
ATOM 806 C C . LYS A 1 100 ? -15.640 -2.360 -6.373 1.00 57.00 100 LYS A C 1
ATOM 808 O O . LYS A 1 100 ? -15.523 -3.528 -6.028 1.00 57.00 100 LYS A O 1
ATOM 813 N N . ASP A 1 101 ? -14.857 -1.791 -7.287 1.00 63.22 101 ASP A N 1
ATOM 814 C CA . ASP A 1 101 ? -13.829 -2.549 -8.015 1.00 63.22 101 ASP A CA 1
ATOM 815 C C . ASP A 1 101 ? -12.496 -2.598 -7.258 1.00 63.22 101 ASP A C 1
ATOM 817 O O . ASP A 1 101 ? -11.637 -3.433 -7.540 1.00 63.22 101 ASP A O 1
ATOM 821 N N . VAL A 1 102 ? -12.320 -1.703 -6.283 1.00 79.38 102 VAL A N 1
ATOM 822 C CA . VAL A 1 102 ? -11.028 -1.450 -5.645 1.00 79.38 102 VAL A CA 1
ATOM 823 C C . VAL A 1 102 ? -10.995 -1.970 -4.211 1.00 79.38 102 VAL A C 1
ATOM 825 O O . VAL A 1 102 ? -9.989 -2.566 -3.849 1.00 79.38 102 VAL A O 1
ATOM 828 N N . LEU A 1 103 ? -12.064 -1.866 -3.412 1.00 90.31 103 LEU A N 1
ATOM 829 C CA . LEU A 1 103 ? -12.080 -2.411 -2.046 1.00 90.31 103 LEU A CA 1
ATOM 830 C C . LEU A 1 103 ? -12.552 -3.877 -2.043 1.00 90.31 103 LEU A C 1
ATOM 832 O O . LEU A 1 103 ? -13.693 -4.167 -2.383 1.00 90.31 103 LEU A O 1
ATOM 836 N N . GLN A 1 104 ? -11.661 -4.798 -1.679 1.00 91.06 104 GLN A N 1
ATOM 837 C CA . GLN A 1 104 ? -11.886 -6.251 -1.685 1.00 91.06 104 GLN A CA 1
ATOM 838 C C . GLN A 1 104 ? -12.284 -6.788 -0.301 1.00 91.06 104 GLN A C 1
ATOM 840 O O . GLN A 1 104 ? -13.087 -7.713 -0.216 1.00 91.06 104 GLN A O 1
ATOM 845 N N . LEU A 1 105 ? -11.744 -6.200 0.771 1.00 94.12 105 LEU A N 1
ATOM 846 C CA . LEU A 1 105 ? -12.100 -6.499 2.159 1.00 94.12 105 LEU A CA 1
ATOM 847 C C . LEU A 1 105 ? -12.328 -5.195 2.921 1.00 94.12 105 LEU A C 1
ATOM 849 O O . LEU A 1 105 ? -11.575 -4.233 2.761 1.00 94.12 105 LEU A O 1
ATOM 853 N N . SER A 1 106 ? -13.372 -5.175 3.746 1.00 95.12 106 SER A N 1
ATOM 854 C CA . SER A 1 106 ? -13.667 -4.085 4.669 1.00 95.12 106 SER A CA 1
ATOM 855 C C . SER A 1 106 ? -14.299 -4.662 5.929 1.00 95.12 106 SER A C 1
ATOM 857 O O . SER A 1 106 ? -15.513 -4.849 5.973 1.00 95.12 106 SER A O 1
ATOM 859 N N . ASP A 1 107 ? -13.469 -4.977 6.921 1.00 96.50 107 ASP A N 1
ATOM 860 C CA . ASP A 1 107 ? -13.901 -5.559 8.192 1.00 96.50 107 ASP A CA 1
ATOM 861 C C . ASP A 1 107 ? -13.645 -4.574 9.337 1.00 96.50 107 ASP A C 1
ATOM 863 O O . ASP A 1 107 ? -12.518 -4.340 9.768 1.00 96.50 107 ASP A O 1
ATOM 867 N N . GLU A 1 108 ? -14.725 -3.969 9.824 1.00 94.56 108 GLU A N 1
ATOM 868 C CA . GLU A 1 108 ? -14.681 -2.993 10.913 1.00 94.56 108 GLU A CA 1
ATOM 869 C C . GLU A 1 108 ? -14.300 -3.630 12.260 1.00 94.56 108 GLU A C 1
ATOM 871 O O . GLU A 1 108 ? -13.702 -2.969 13.114 1.00 94.56 108 GLU A O 1
ATOM 876 N N . ASN A 1 109 ? -14.588 -4.923 12.455 1.00 95.81 109 ASN A N 1
ATOM 877 C CA . ASN A 1 109 ? -14.289 -5.614 13.707 1.00 95.81 109 ASN A CA 1
ATOM 878 C C . ASN A 1 109 ? -12.783 -5.818 13.861 1.00 95.81 109 ASN A C 1
ATOM 880 O O . ASN A 1 109 ? -12.215 -5.510 14.915 1.00 95.81 109 ASN A O 1
ATOM 884 N N . THR A 1 110 ? -12.123 -6.301 12.807 1.00 96.94 110 THR A N 1
ATOM 885 C CA . THR A 1 110 ? -10.662 -6.466 12.790 1.00 96.94 110 THR A CA 1
ATOM 886 C C . THR A 1 110 ? -9.945 -5.134 12.571 1.00 96.94 110 THR A C 1
ATOM 888 O O . THR A 1 110 ? -8.855 -4.945 13.103 1.00 96.94 110 THR A O 1
ATOM 891 N N . GLY A 1 111 ? -10.585 -4.176 11.892 1.00 97.31 111 GLY A N 1
ATOM 892 C CA . GLY A 1 111 ? -9.970 -2.920 11.464 1.00 97.31 111 GLY A CA 1
ATOM 893 C C . GLY A 1 111 ? -9.219 -3.046 10.136 1.00 97.31 111 GLY A C 1
ATOM 894 O O . GLY A 1 111 ? -8.413 -2.174 9.817 1.00 97.31 111 GLY A O 1
ATOM 895 N N . GLU A 1 112 ? -9.466 -4.115 9.376 1.00 98.06 112 GLU A N 1
ATOM 896 C CA . GLU A 1 112 ? -8.737 -4.447 8.154 1.00 98.06 112 GLU A CA 1
ATOM 897 C C . GLU A 1 112 ? -9.454 -3.928 6.897 1.00 98.06 112 GLU A C 1
ATOM 899 O O . GLU A 1 112 ? -10.650 -4.152 6.672 1.00 98.06 112 GLU A O 1
ATOM 904 N N . LEU A 1 113 ? -8.696 -3.248 6.037 1.00 97.12 113 LEU A N 1
ATOM 905 C CA . LEU A 1 113 ? -9.097 -2.866 4.686 1.00 97.12 113 LEU A CA 1
ATOM 906 C C . LEU A 1 113 ? -8.103 -3.464 3.691 1.00 97.12 113 LEU A C 1
ATOM 908 O O . LEU A 1 113 ? -6.907 -3.212 3.799 1.00 97.12 113 LEU A O 1
ATOM 912 N N . ILE A 1 114 ? -8.585 -4.181 2.676 1.00 96.56 114 ILE A N 1
ATOM 913 C CA . ILE A 1 114 ? -7.748 -4.638 1.557 1.00 96.56 114 ILE A CA 1
ATOM 914 C C . ILE A 1 114 ? -8.346 -4.114 0.267 1.00 96.56 114 ILE A C 1
ATOM 916 O O . ILE A 1 114 ? -9.536 -4.303 0.008 1.00 96.56 114 ILE A O 1
ATOM 920 N N . GLY A 1 115 ? -7.520 -3.522 -0.587 1.00 93.31 115 GLY A N 1
ATOM 921 C CA . GLY A 1 115 ? -7.950 -3.128 -1.914 1.00 93.31 115 GLY A CA 1
ATOM 922 C C . GLY A 1 115 ? -6.860 -3.169 -2.975 1.00 93.31 115 GLY A C 1
ATOM 923 O O . GLY A 1 115 ? -5.669 -3.234 -2.686 1.00 93.31 115 GLY A O 1
ATOM 924 N N . LYS A 1 116 ? -7.291 -3.142 -4.235 1.00 91.06 116 LYS A N 1
ATOM 925 C CA . LYS A 1 116 ? -6.429 -3.159 -5.417 1.00 91.06 116 LYS A CA 1
ATOM 926 C C . LYS A 1 116 ? -6.340 -1.766 -6.016 1.00 91.06 116 LYS A C 1
ATOM 928 O O . LYS A 1 116 ? -7.348 -1.219 -6.447 1.00 91.06 116 LYS A O 1
ATOM 933 N N . GLY A 1 117 ? -5.140 -1.208 -6.070 1.00 86.94 117 GLY A N 1
ATOM 934 C CA . GLY A 1 117 ? -4.873 0.075 -6.710 1.00 86.94 117 GLY A CA 1
ATOM 935 C C . GLY A 1 117 ? -4.351 -0.101 -8.131 1.00 86.94 117 GLY A C 1
ATOM 936 O O . GLY A 1 117 ? -3.769 -1.133 -8.475 1.00 86.94 117 GLY A O 1
ATOM 937 N N . TYR A 1 118 ? -4.522 0.933 -8.952 1.00 88.06 118 TYR A N 1
ATOM 938 C CA . TYR A 1 118 ? -3.713 1.103 -10.150 1.00 88.06 118 TYR A CA 1
ATOM 939 C C . TYR A 1 118 ? -3.240 2.550 -10.283 1.00 88.06 118 TYR A C 1
ATOM 941 O O . TYR A 1 118 ? -3.923 3.481 -9.854 1.00 88.06 118 TYR A O 1
ATOM 949 N N . SER A 1 119 ? -2.064 2.743 -10.870 1.00 88.19 119 SER A N 1
ATOM 950 C CA . SER A 1 119 ? -1.526 4.061 -11.207 1.00 88.19 119 SER A CA 1
ATOM 951 C C . SER A 1 119 ? -0.799 4.015 -12.545 1.00 88.19 119 SER A C 1
ATOM 953 O O . SER A 1 119 ? -0.388 2.946 -12.989 1.00 88.19 119 SER A O 1
ATOM 955 N N . PHE A 1 120 ? -0.659 5.164 -13.198 1.00 89.00 120 PHE A N 1
ATOM 956 C CA . PHE A 1 120 ? 0.111 5.284 -14.432 1.00 89.00 120 PHE A CA 1
ATOM 957 C C . PHE A 1 120 ? 1.501 5.841 -14.125 1.00 89.00 120 PHE A C 1
ATOM 959 O O . PHE A 1 120 ? 1.637 6.802 -13.359 1.00 89.00 120 PHE A O 1
ATOM 966 N N . VAL A 1 121 ? 2.518 5.234 -14.730 1.00 89.62 121 VAL A N 1
ATOM 967 C CA . VAL A 1 121 ? 3.909 5.684 -14.691 1.00 89.62 121 VAL A CA 1
ATOM 968 C C . VAL A 1 121 ? 4.413 5.802 -16.121 1.00 89.62 121 VAL A C 1
ATOM 970 O O . VAL A 1 121 ? 4.508 4.806 -16.837 1.00 89.62 121 VAL A O 1
ATOM 973 N N . ASP A 1 122 ? 4.756 7.019 -16.523 1.00 85.81 122 ASP A N 1
ATOM 974 C CA . ASP A 1 122 ? 5.278 7.292 -17.856 1.00 85.81 122 ASP A CA 1
ATOM 975 C C . ASP A 1 122 ? 6.801 7.162 -17.881 1.00 85.81 122 ASP A C 1
ATOM 977 O O . ASP A 1 122 ? 7.511 7.679 -17.015 1.00 85.81 122 ASP A O 1
ATOM 981 N N . ALA A 1 123 ? 7.311 6.493 -18.910 1.00 78.56 123 ALA A N 1
ATOM 982 C CA . ALA A 1 123 ? 8.727 6.425 -19.218 1.00 78.56 123 ALA A CA 1
ATOM 983 C C . ALA A 1 123 ? 8.995 7.027 -20.608 1.00 78.56 123 ALA A C 1
ATOM 985 O O . ALA A 1 123 ? 8.256 6.755 -21.558 1.00 78.56 123 ALA A O 1
ATOM 986 N N . PRO A 1 124 ? 10.062 7.829 -20.769 1.00 68.44 124 PRO A N 1
ATOM 987 C CA . PRO A 1 124 ? 10.466 8.318 -22.078 1.00 68.44 124 PRO A CA 1
ATOM 988 C C . PRO A 1 124 ? 10.810 7.143 -22.997 1.00 68.44 124 PRO A C 1
ATOM 990 O O . PRO A 1 124 ? 11.448 6.175 -22.586 1.00 68.44 124 PRO A O 1
ATOM 993 N N . SER A 1 125 ? 10.394 7.245 -24.252 1.00 69.44 125 SER A N 1
ATOM 994 C CA . SER A 1 125 ? 10.758 6.311 -25.314 1.00 69.44 125 SER A CA 1
ATOM 995 C C . SER A 1 125 ? 11.999 6.799 -26.052 1.00 69.44 125 SER A C 1
ATOM 997 O O . SER A 1 125 ? 12.253 8.001 -26.132 1.00 69.44 125 SER A O 1
ATOM 999 N N . GLU A 1 126 ? 12.762 5.869 -26.632 1.00 65.00 126 GLU A N 1
ATOM 1000 C CA . GLU A 1 126 ? 13.851 6.207 -27.561 1.00 65.00 126 GLU A CA 1
ATOM 1001 C C . GLU A 1 126 ? 13.325 6.959 -28.796 1.00 65.00 126 GLU A C 1
ATOM 1003 O O . GLU A 1 126 ? 14.034 7.770 -29.390 1.00 65.00 126 GLU A O 1
ATOM 1008 N N . LYS A 1 127 ? 12.048 6.756 -29.139 1.00 68.19 127 LYS A N 1
ATOM 1009 C CA . LYS A 1 127 ? 11.314 7.595 -30.086 1.00 68.19 127 LYS A CA 1
ATOM 1010 C C . LYS A 1 127 ? 10.709 8.763 -29.302 1.00 68.19 127 LYS A C 1
ATOM 1012 O O . LYS A 1 127 ? 9.747 8.565 -28.563 1.00 68.19 127 LYS A O 1
ATOM 1017 N N . LYS A 1 128 ? 11.287 9.962 -29.467 1.00 58.59 128 LYS A N 1
ATOM 1018 C CA . LYS A 1 128 ? 10.972 11.200 -28.716 1.00 58.59 128 LYS A CA 1
ATOM 1019 C C . LYS A 1 128 ? 9.477 11.544 -28.601 1.00 58.59 128 LYS A C 1
ATOM 1021 O O . LYS A 1 128 ? 9.112 12.218 -27.645 1.00 58.59 128 LYS A O 1
ATOM 1026 N N . ASP A 1 129 ? 8.634 11.038 -29.498 1.00 66.12 129 ASP A N 1
ATOM 1027 C CA . ASP A 1 129 ? 7.225 11.433 -29.610 1.00 66.12 129 ASP A CA 1
ATOM 1028 C C . ASP A 1 129 ? 6.222 10.390 -29.086 1.00 66.12 129 ASP A C 1
ATOM 1030 O O . ASP A 1 129 ? 5.020 10.528 -29.303 1.00 66.12 129 ASP A O 1
ATOM 1034 N N . MET A 1 130 ? 6.675 9.322 -28.417 1.00 67.00 130 MET A N 1
ATOM 1035 C CA . MET A 1 130 ? 5.765 8.267 -27.948 1.00 67.00 130 MET A CA 1
ATOM 1036 C C . MET A 1 130 ? 6.165 7.733 -26.567 1.00 67.00 130 MET A C 1
ATOM 1038 O O . MET A 1 130 ? 6.816 6.692 -26.501 1.00 67.00 130 ME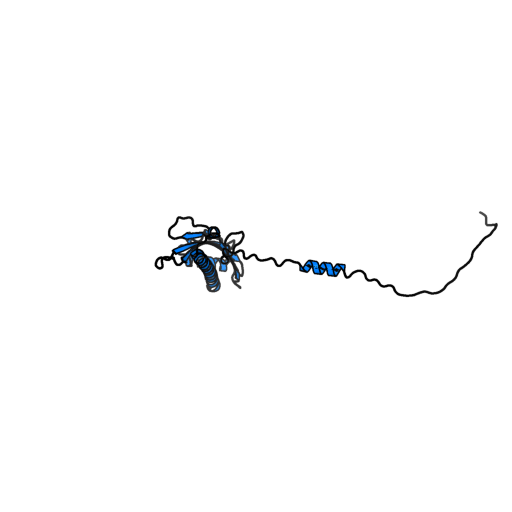T A O 1
ATOM 1042 N N . PRO A 1 131 ? 5.826 8.420 -25.457 1.00 70.19 131 PRO A N 1
ATOM 1043 C CA . PRO A 1 131 ? 6.116 7.917 -24.116 1.00 70.19 131 PRO A CA 1
ATOM 1044 C C . PRO A 1 131 ? 5.486 6.533 -23.904 1.00 70.19 131 PRO A C 1
ATOM 1046 O O . PRO A 1 131 ? 4.389 6.247 -24.382 1.00 70.19 131 PRO A O 1
ATOM 1049 N N . ILE A 1 132 ? 6.200 5.661 -23.195 1.00 77.88 132 ILE A N 1
ATOM 1050 C CA . ILE A 1 132 ? 5.697 4.345 -22.805 1.00 77.88 132 ILE A CA 1
ATOM 1051 C C . ILE A 1 132 ? 5.055 4.500 -21.432 1.00 77.88 132 ILE A C 1
ATOM 1053 O O . ILE A 1 132 ? 5.757 4.697 -20.441 1.00 77.88 132 ILE A O 1
ATOM 1057 N N . SER A 1 133 ? 3.732 4.394 -21.369 1.00 83.06 133 SER A N 1
ATOM 1058 C CA . SER A 1 133 ? 2.997 4.382 -20.105 1.00 83.06 133 SER A CA 1
ATOM 1059 C C . SER A 1 133 ? 2.867 2.955 -19.579 1.00 83.06 133 SER A C 1
ATOM 1061 O O . SER A 1 133 ? 2.402 2.051 -20.280 1.00 83.06 133 SER A O 1
ATOM 1063 N N . PHE A 1 134 ? 3.255 2.763 -18.324 1.00 87.06 134 PHE A N 1
ATOM 1064 C CA . PHE A 1 134 ? 3.009 1.544 -17.569 1.00 87.06 134 PHE A CA 1
ATOM 1065 C C . PHE A 1 134 ? 1.838 1.752 -16.619 1.00 87.06 134 PHE A C 1
ATOM 1067 O O . PHE A 1 134 ? 1.772 2.750 -15.903 1.00 87.06 134 PHE A O 1
ATOM 1074 N N . ILE A 1 135 ? 0.934 0.781 -16.584 1.00 89.25 135 ILE A N 1
ATOM 1075 C CA . ILE A 1 135 ? -0.074 0.656 -15.540 1.00 89.25 135 ILE A CA 1
ATOM 1076 C C . ILE A 1 135 ? 0.539 -0.198 -14.434 1.00 89.25 135 ILE A C 1
ATOM 1078 O O . ILE A 1 135 ? 0.891 -1.359 -14.644 1.00 89.25 135 ILE A O 1
ATOM 1082 N N . VAL A 1 136 ? 0.667 0.387 -13.252 1.00 91.56 136 VAL A N 1
ATOM 1083 C CA . VAL A 1 136 ? 1.154 -0.269 -12.043 1.00 91.56 136 VAL A CA 1
ATOM 1084 C C . VAL A 1 136 ? -0.052 -0.704 -11.232 1.00 91.56 136 VAL A C 1
ATOM 1086 O O . VAL A 1 136 ? -0.718 0.140 -10.638 1.00 91.56 136 VAL A O 1
ATOM 1089 N N . HIS A 1 137 ? -0.327 -2.003 -11.198 1.00 92.50 137 HIS A N 1
ATOM 1090 C CA . HIS A 1 137 ? -1.294 -2.595 -10.279 1.00 92.50 137 HIS A CA 1
ATOM 1091 C C . HIS A 1 137 ? -0.613 -2.988 -8.975 1.00 92.50 137 HIS A C 1
ATOM 1093 O O . HIS A 1 137 ? 0.512 -3.483 -8.995 1.00 92.50 137 HIS A O 1
ATOM 1099 N N . SER A 1 138 ? -1.306 -2.826 -7.854 1.00 93.94 138 SER A N 1
ATOM 1100 C CA . SER A 1 138 ? -0.826 -3.284 -6.551 1.00 93.94 138 SER A CA 1
ATOM 1101 C C . SER A 1 138 ? -1.978 -3.674 -5.634 1.00 93.94 138 SER A C 1
ATOM 1103 O O . SER A 1 138 ? -3.118 -3.238 -5.816 1.00 93.94 138 SER A O 1
ATOM 1105 N N . THR A 1 139 ? -1.667 -4.488 -4.630 1.00 95.69 139 THR A N 1
ATOM 1106 C CA . THR A 1 139 ? -2.551 -4.752 -3.495 1.00 95.69 139 THR A CA 1
ATOM 1107 C C . THR A 1 139 ? -2.088 -3.889 -2.331 1.00 95.69 139 THR A C 1
ATOM 1109 O O . THR A 1 139 ? -0.912 -3.922 -1.962 1.00 95.69 139 THR A O 1
ATOM 1112 N N . MET A 1 140 ? -3.008 -3.120 -1.760 1.00 96.44 140 MET A N 1
ATOM 1113 C CA . MET A 1 140 ? -2.787 -2.340 -0.553 1.00 96.44 140 MET A CA 1
ATOM 1114 C C . MET A 1 140 ? -3.646 -2.903 0.580 1.00 96.44 140 MET A C 1
ATOM 1116 O O . MET A 1 140 ? -4.821 -3.205 0.375 1.00 96.44 140 MET A O 1
ATOM 1120 N N . THR A 1 141 ? -3.059 -3.010 1.765 1.00 97.88 141 THR A N 1
ATOM 1121 C CA . THR A 1 141 ? -3.738 -3.393 3.006 1.00 97.88 141 THR A CA 1
ATOM 1122 C C . THR A 1 141 ? -3.561 -2.280 4.025 1.00 97.88 141 THR A C 1
ATOM 1124 O O . THR A 1 141 ? -2.491 -1.672 4.088 1.00 97.88 141 THR A O 1
ATOM 1127 N N . LEU A 1 142 ? -4.595 -2.016 4.815 1.00 98.25 142 LEU A N 1
ATOM 1128 C CA . LEU A 1 142 ? -4.538 -1.153 5.982 1.00 98.25 142 LEU A CA 1
ATOM 1129 C C . LEU A 1 142 ? -5.084 -1.893 7.197 1.00 98.25 142 LEU A C 1
ATOM 1131 O O . LEU A 1 142 ? -6.208 -2.385 7.158 1.00 98.25 142 LEU A O 1
ATOM 1135 N N . ASP A 1 143 ? -4.306 -1.882 8.273 1.00 98.56 143 ASP A N 1
ATOM 1136 C CA . ASP A 1 143 ? -4.658 -2.443 9.574 1.00 98.56 143 ASP A CA 1
ATOM 1137 C C . ASP A 1 143 ? -4.811 -1.300 10.584 1.00 98.56 143 ASP A C 1
ATOM 1139 O O . ASP A 1 143 ? -3.824 -0.665 10.975 1.00 98.56 143 ASP A O 1
ATOM 1143 N N . ALA A 1 144 ? -6.049 -0.998 10.976 1.00 98.44 144 ALA A N 1
ATOM 1144 C CA . ALA A 1 144 ? -6.357 0.054 11.939 1.00 98.44 144 ALA A CA 1
ATOM 1145 C C . ALA A 1 144 ? -6.184 -0.429 13.388 1.00 98.44 144 ALA A C 1
ATOM 1147 O O . ALA A 1 144 ? -6.585 -1.534 13.751 1.00 98.44 144 ALA A O 1
ATOM 1148 N N . ALA A 1 145 ? -5.658 0.445 14.243 1.00 98.12 145 ALA A N 1
ATOM 1149 C CA . ALA A 1 145 ? -5.548 0.240 15.682 1.00 98.12 145 ALA A CA 1
ATOM 1150 C C . ALA A 1 145 ? -5.875 1.540 16.435 1.00 98.12 145 ALA A C 1
ATOM 1152 O O . ALA A 1 145 ? -6.013 2.611 15.842 1.00 98.12 145 ALA A O 1
ATOM 1153 N N . ASP A 1 146 ? -6.004 1.460 17.758 1.00 98.00 146 ASP A N 1
ATOM 1154 C CA . ASP A 1 146 ? -6.100 2.672 18.570 1.00 98.00 146 ASP A CA 1
ATOM 1155 C C . ASP A 1 146 ? -4.773 3.435 18.513 1.00 98.00 146 ASP A C 1
ATOM 1157 O O . ASP A 1 146 ? -3.699 2.868 18.722 1.00 98.00 146 ASP A O 1
ATOM 1161 N N . GLY A 1 147 ? -4.847 4.732 18.213 1.00 97.25 147 GLY A N 1
ATOM 1162 C CA . GLY A 1 147 ? -3.677 5.600 18.140 1.00 97.25 147 GLY A CA 1
ATOM 1163 C C . GLY A 1 147 ? -2.824 5.451 16.879 1.00 97.25 147 GLY A C 1
ATOM 1164 O O . GLY A 1 147 ? -1.807 6.134 16.788 1.00 97.25 147 GLY A O 1
ATOM 1165 N N . GLY A 1 148 ? -3.205 4.630 15.895 1.00 97.81 148 GLY A N 1
ATOM 1166 C CA . GLY A 1 148 ? -2.445 4.515 14.649 1.00 97.81 148 GLY A CA 1
ATOM 1167 C C . GLY A 1 148 ? -2.949 3.448 13.686 1.00 97.81 148 GLY A C 1
ATOM 1168 O O . GLY A 1 148 ? -3.984 2.818 13.884 1.00 97.81 148 GLY A O 1
ATOM 1169 N N . TYR A 1 149 ? -2.196 3.235 12.614 1.00 98.62 149 TYR A N 1
ATOM 1170 C CA . TYR A 1 149 ? -2.469 2.185 11.635 1.00 98.62 149 TYR A CA 1
ATOM 1171 C C . TYR A 1 149 ? -1.207 1.799 10.870 1.00 98.62 149 TYR A C 1
ATOM 1173 O O . TYR A 1 149 ? -0.200 2.513 10.865 1.00 98.62 149 TYR A O 1
ATOM 1181 N N . VAL A 1 150 ? -1.260 0.646 10.214 1.00 98.69 150 VAL A N 1
ATOM 1182 C CA . VAL A 1 150 ? -0.202 0.159 9.329 1.00 98.69 150 VAL A CA 1
ATOM 1183 C C . VAL A 1 150 ? -0.754 0.067 7.919 1.00 98.69 150 VAL A C 1
ATOM 1185 O O . VAL A 1 150 ? -1.842 -0.457 7.723 1.00 98.69 150 VAL A O 1
ATOM 1188 N N . VAL A 1 151 ? -0.002 0.562 6.937 1.00 98.50 151 VAL A N 1
ATOM 1189 C CA . VAL A 1 151 ? -0.304 0.382 5.515 1.00 98.50 151 VAL A CA 1
ATOM 1190 C C . VAL A 1 151 ? 0.770 -0.484 4.882 1.00 98.50 151 VAL A C 1
ATOM 1192 O O . VAL A 1 151 ? 1.964 -0.235 5.054 1.00 98.50 151 VAL A O 1
ATOM 1195 N N . THR A 1 152 ? 0.336 -1.482 4.122 1.00 98.31 152 THR A N 1
ATOM 1196 C CA . THR A 1 152 ? 1.198 -2.392 3.372 1.00 98.31 152 THR A CA 1
ATOM 1197 C C . THR A 1 152 ? 0.867 -2.307 1.887 1.00 98.31 152 THR A C 1
ATOM 1199 O O . THR A 1 152 ? -0.306 -2.325 1.532 1.00 98.31 152 THR A O 1
ATOM 1202 N N . VAL A 1 153 ? 1.874 -2.253 1.010 1.00 98.00 153 VAL A N 1
ATOM 1203 C CA . VAL A 1 153 ? 1.700 -2.356 -0.451 1.00 98.00 153 VAL A CA 1
ATOM 1204 C C . VAL A 1 153 ? 2.565 -3.492 -0.984 1.00 98.00 153 VAL A C 1
ATOM 1206 O O . VAL A 1 153 ? 3.763 -3.547 -0.709 1.00 98.00 153 VAL A O 1
ATOM 1209 N N . SER A 1 154 ? 1.952 -4.404 -1.738 1.00 97.31 154 SER A N 1
ATOM 1210 C CA . SER A 1 154 ? 2.591 -5.616 -2.261 1.00 97.31 154 SER A CA 1
ATOM 1211 C C . SER A 1 154 ? 1.942 -6.083 -3.572 1.00 97.31 154 SER A C 1
ATOM 1213 O O . SER A 1 154 ? 1.041 -5.423 -4.101 1.00 97.31 154 SER A O 1
ATOM 1215 N N . GLN A 1 155 ? 2.400 -7.224 -4.104 1.00 95.50 155 GLN A N 1
ATOM 1216 C CA . GLN A 1 155 ? 1.862 -7.861 -5.317 1.00 95.50 155 GLN A CA 1
ATOM 1217 C C . GLN A 1 155 ? 1.852 -6.918 -6.528 1.00 95.50 155 GLN A C 1
ATOM 1219 O O . GLN A 1 155 ? 0.869 -6.825 -7.270 1.00 95.50 155 GLN A O 1
ATOM 1224 N N . ILE A 1 156 ? 2.951 -6.187 -6.710 1.00 95.25 156 ILE A N 1
ATOM 1225 C CA . ILE A 1 156 ? 3.042 -5.141 -7.722 1.00 95.25 156 ILE A CA 1
ATOM 1226 C C . ILE A 1 156 ? 3.222 -5.769 -9.104 1.00 95.25 156 ILE A C 1
ATOM 1228 O O . ILE A 1 156 ? 4.134 -6.564 -9.340 1.00 95.25 156 ILE A O 1
ATOM 1232 N N . ARG A 1 157 ? 2.355 -5.385 -10.041 1.00 92.75 157 ARG A N 1
ATOM 1233 C CA . ARG A 1 157 ? 2.377 -5.860 -11.426 1.00 92.75 157 ARG A CA 1
ATOM 1234 C C . ARG A 1 157 ? 2.415 -4.697 -12.397 1.00 92.75 157 ARG A C 1
ATOM 1236 O O . ARG A 1 157 ? 1.662 -3.738 -12.258 1.00 92.75 157 ARG A O 1
ATOM 1243 N N . LEU A 1 158 ? 3.263 -4.824 -13.407 1.00 90.19 158 LEU A N 1
ATOM 1244 C CA . LEU A 1 158 ? 3.384 -3.878 -14.503 1.00 90.19 158 LEU A CA 1
ATOM 1245 C C . LEU A 1 158 ? 2.622 -4.408 -15.722 1.00 90.19 158 LEU A C 1
ATOM 1247 O O . LEU A 1 158 ? 2.884 -5.513 -16.197 1.00 90.19 158 LEU A O 1
ATOM 1251 N N . LEU A 1 159 ? 1.692 -3.610 -16.240 1.00 86.94 159 LEU A N 1
ATOM 1252 C CA . LEU A 1 159 ? 1.185 -3.729 -17.606 1.00 86.94 159 LEU A CA 1
ATOM 1253 C C . LEU A 1 159 ? 1.820 -2.613 -18.423 1.00 86.94 159 LEU A C 1
ATOM 1255 O O . LEU A 1 159 ? 1.716 -1.448 -18.049 1.00 86.94 159 LEU A O 1
ATOM 1259 N N . ASN A 1 160 ? 2.427 -2.937 -19.559 1.00 79.00 160 ASN A N 1
ATOM 1260 C CA . ASN A 1 160 ? 2.610 -1.916 -20.585 1.00 79.00 160 ASN A CA 1
ATOM 1261 C C . ASN A 1 160 ? 1.283 -1.763 -21.353 1.00 79.00 160 ASN A C 1
ATOM 1263 O O . ASN A 1 160 ? 0.471 -2.686 -21.402 1.00 79.00 160 ASN A O 1
ATOM 1267 N N . SER A 1 161 ? 1.041 -0.600 -21.950 1.00 63.59 161 SER A N 1
ATOM 1268 C CA . SER A 1 161 ? -0.202 -0.320 -22.685 1.00 63.59 161 SER A CA 1
ATOM 1269 C C . SER A 1 161 ? -0.435 -1.197 -23.930 1.00 63.59 161 SER A C 1
ATOM 1271 O O . SER A 1 161 ? -1.499 -1.106 -24.539 1.00 63.59 161 SER A O 1
ATOM 1273 N N . TRP A 1 162 ? 0.532 -2.042 -24.308 1.00 59.56 162 TRP A N 1
ATOM 1274 C CA . TRP A 1 162 ? 0.543 -2.814 -25.554 1.00 59.56 162 TRP A CA 1
ATOM 1275 C C . TRP A 1 162 ? 0.380 -4.337 -25.369 1.00 59.56 162 TRP A C 1
ATOM 1277 O O . TRP A 1 162 ? 0.128 -5.022 -26.358 1.00 59.56 162 TRP A O 1
ATOM 1287 N N . PHE A 1 163 ? 0.519 -4.888 -24.154 1.00 58.53 163 PHE A N 1
ATOM 1288 C CA . PHE A 1 163 ? 0.470 -6.336 -23.889 1.00 58.53 163 PHE A CA 1
ATOM 1289 C C . PHE A 1 163 ? -0.563 -6.753 -22.833 1.00 58.53 163 PHE A C 1
ATOM 1291 O O . PHE A 1 163 ? -1.104 -5.952 -22.072 1.00 58.53 163 PHE A O 1
ATOM 1298 N N . ALA A 1 164 ? -0.843 -8.060 -22.857 1.00 58.25 164 ALA A N 1
ATOM 1299 C CA . ALA A 1 164 ? -1.981 -8.724 -22.250 1.00 58.25 164 ALA A CA 1
ATOM 1300 C C . ALA A 1 164 ? -1.955 -8.784 -20.718 1.00 58.25 164 ALA A C 1
ATOM 1302 O O . ALA A 1 164 ? -0.943 -9.044 -20.072 1.00 58.25 164 ALA A O 1
ATOM 1303 N N . TYR A 1 165 ? -3.156 -8.632 -20.175 1.00 59.97 165 TYR A N 1
ATOM 1304 C CA . TYR A 1 165 ? -3.534 -9.037 -18.834 1.00 59.97 165 TYR A CA 1
ATOM 1305 C C . TYR A 1 165 ? -3.337 -10.561 -18.640 1.00 59.97 165 TYR A C 1
ATOM 1307 O O . TYR A 1 165 ? -3.628 -11.321 -19.566 1.00 59.97 165 TYR A O 1
ATOM 1315 N N . PRO A 1 166 ? -2.927 -11.038 -17.449 1.00 70.38 166 PRO A N 1
ATOM 1316 C CA . PRO A 1 166 ? -2.582 -10.261 -16.261 1.00 70.38 166 PRO A CA 1
ATOM 1317 C C . PRO A 1 166 ? -1.164 -9.680 -16.344 1.00 70.38 166 PRO A C 1
ATOM 1319 O O . PRO A 1 166 ? -0.277 -10.248 -16.969 1.00 70.38 166 PRO A O 1
ATOM 1322 N N . GLY A 1 167 ? -0.943 -8.560 -15.656 1.00 83.19 167 GLY A N 1
ATOM 1323 C CA . GLY A 1 167 ? 0.349 -7.870 -15.632 1.00 83.19 167 GLY A CA 1
ATOM 1324 C C . GLY A 1 167 ? 1.503 -8.723 -15.133 1.00 83.19 167 GLY A C 1
ATOM 1325 O O . GLY A 1 167 ? 1.314 -9.663 -14.353 1.00 83.19 167 GLY A O 1
ATOM 1326 N N . THR A 1 168 ? 2.713 -8.335 -15.510 1.00 89.88 168 THR A N 1
ATOM 1327 C CA . THR A 1 168 ? 3.938 -9.031 -15.123 1.00 89.88 168 THR A CA 1
ATOM 1328 C C . THR A 1 168 ? 4.367 -8.601 -13.716 1.00 89.88 168 THR A C 1
ATOM 1330 O O . THR A 1 168 ? 4.443 -7.396 -13.468 1.00 89.88 168 THR A O 1
ATOM 1333 N N . PRO A 1 169 ? 4.677 -9.529 -12.786 1.00 93.44 169 PRO A N 1
ATOM 1334 C CA . PRO A 1 169 ? 5.264 -9.178 -11.491 1.00 93.44 169 PRO A CA 1
ATOM 1335 C C . PRO A 1 169 ? 6.511 -8.310 -11.668 1.00 93.44 169 PRO A C 1
ATOM 1337 O O . PRO A 1 169 ? 7.368 -8.619 -12.506 1.00 93.44 169 PRO A O 1
ATOM 1340 N N . ILE A 1 170 ? 6.611 -7.221 -10.908 1.00 93.00 170 ILE A N 1
ATOM 1341 C CA . ILE A 1 170 ? 7.679 -6.225 -11.072 1.00 93.00 170 ILE A CA 1
ATOM 1342 C C . ILE A 1 170 ? 9.077 -6.824 -10.836 1.00 93.00 170 ILE A C 1
ATOM 1344 O O . ILE A 1 170 ? 10.061 -6.417 -11.451 1.00 93.00 170 ILE A O 1
ATOM 1348 N N . GLU A 1 171 ? 9.162 -7.868 -10.019 1.00 93.12 171 GLU A N 1
ATOM 1349 C CA . GLU A 1 171 ? 10.377 -8.597 -9.666 1.00 93.12 171 GLU A CA 1
ATOM 1350 C C . GLU A 1 171 ? 10.953 -9.389 -10.842 1.00 93.12 171 GLU A C 1
ATOM 1352 O O . GLU A 1 171 ? 12.165 -9.607 -10.909 1.00 93.12 171 GLU A O 1
ATOM 1357 N N . SER A 1 172 ? 10.117 -9.794 -11.805 1.00 90.06 172 SER A N 1
ATOM 1358 C CA . SER A 1 172 ? 10.572 -10.514 -13.007 1.00 90.06 172 SER A CA 1
ATOM 1359 C C . SER A 1 172 ? 11.583 -9.696 -13.821 1.00 90.06 172 SER A C 1
ATOM 1361 O O . SER A 1 172 ? 12.472 -10.244 -14.476 1.00 90.06 172 SER A O 1
ATOM 1363 N N . TYR A 1 173 ? 11.523 -8.369 -13.696 1.00 85.81 173 TYR A N 1
ATOM 1364 C CA . TYR A 1 173 ? 12.409 -7.436 -14.370 1.00 85.81 173 TYR A CA 1
ATOM 1365 C C . TYR A 1 173 ? 13.778 -7.275 -13.691 1.00 85.81 173 TYR A C 1
ATOM 1367 O O . TYR A 1 173 ? 14.613 -6.503 -14.172 1.00 85.81 173 TYR A O 1
ATOM 1375 N N . LYS A 1 174 ? 14.077 -8.027 -12.619 1.00 84.62 174 LYS A N 1
ATOM 1376 C CA . LYS A 1 174 ? 15.371 -7.997 -11.904 1.00 84.62 174 LYS A CA 1
ATOM 1377 C C . LYS A 1 174 ? 16.573 -8.077 -12.851 1.00 84.62 174 LYS A C 1
ATOM 1379 O O . LYS A 1 174 ? 17.532 -7.319 -12.697 1.00 84.62 174 LYS A O 1
ATOM 1384 N N . ARG A 1 175 ? 16.486 -8.931 -13.877 1.00 78.44 175 ARG A N 1
ATOM 1385 C CA . ARG A 1 175 ? 17.542 -9.155 -14.884 1.00 78.44 175 ARG A CA 1
ATOM 1386 C C . ARG A 1 175 ? 17.352 -8.376 -16.189 1.00 78.44 175 ARG A C 1
ATOM 1388 O O . ARG A 1 175 ? 18.181 -8.512 -17.081 1.00 78.44 175 ARG A O 1
ATOM 1395 N N . SER A 1 176 ? 16.297 -7.570 -16.317 1.00 77.56 176 SER A N 1
ATOM 1396 C CA . SER A 1 176 ? 16.055 -6.822 -17.553 1.00 77.56 176 SER A CA 1
ATOM 1397 C C . SER A 1 176 ? 17.138 -5.746 -17.757 1.00 77.56 176 SER A C 1
ATOM 1399 O O . SER A 1 176 ? 17.429 -5.004 -16.806 1.00 77.56 176 SER A O 1
ATOM 1401 N N . PRO A 1 177 ? 17.740 -5.651 -18.960 1.00 68.56 177 PRO A N 1
ATOM 1402 C CA . PRO A 1 177 ? 18.723 -4.626 -19.310 1.00 68.56 177 PRO A CA 1
ATOM 1403 C C . PRO A 1 177 ? 18.080 -3.287 -19.720 1.00 68.56 177 PRO A C 1
ATOM 1405 O O . PRO A 1 177 ? 18.792 -2.350 -20.080 1.00 68.56 177 PRO A O 1
ATOM 1408 N N . GLU A 1 178 ? 16.748 -3.179 -19.701 1.00 69.94 178 GLU A N 1
ATOM 1409 C CA . GLU A 1 178 ? 16.032 -2.015 -20.221 1.00 69.94 178 GLU A CA 1
ATOM 1410 C C . GLU A 1 178 ? 16.324 -0.734 -19.427 1.00 69.94 178 GLU A C 1
ATOM 1412 O O . GLU A 1 178 ? 16.041 -0.628 -18.234 1.00 69.94 178 GLU A O 1
ATOM 1417 N N . LYS A 1 179 ? 16.828 0.296 -20.115 1.00 70.75 179 LYS A N 1
ATOM 1418 C CA . LYS A 1 179 ? 17.108 1.613 -19.515 1.00 70.75 179 LYS A CA 1
ATOM 1419 C C . LYS A 1 179 ? 15.843 2.325 -19.027 1.00 70.75 179 LYS A C 1
ATOM 1421 O O . LYS A 1 179 ? 15.895 3.074 -18.054 1.00 70.75 179 LYS A O 1
ATOM 1426 N N . ASN A 1 180 ? 14.708 2.084 -19.680 1.00 76.44 180 ASN A N 1
ATOM 1427 C CA . ASN A 1 180 ? 13.434 2.713 -19.323 1.00 76.44 180 ASN A CA 1
ATOM 1428 C C . ASN A 1 180 ? 12.848 2.144 -18.031 1.00 76.44 180 ASN A C 1
ATOM 1430 O O . ASN A 1 180 ? 12.185 2.871 -17.295 1.00 76.44 180 ASN A O 1
ATOM 1434 N N . LEU A 1 181 ? 13.178 0.895 -17.698 1.00 83.25 181 LEU A N 1
ATOM 1435 C CA . LEU A 1 181 ? 12.716 0.236 -16.486 1.00 83.25 181 LEU A CA 1
ATOM 1436 C C . LEU A 1 181 ? 13.127 0.994 -15.224 1.00 83.25 181 LEU A C 1
ATOM 1438 O O . LEU A 1 181 ? 12.306 1.143 -14.335 1.00 83.25 181 LEU A O 1
ATOM 1442 N N . ILE A 1 182 ? 14.349 1.532 -15.149 1.00 87.88 182 ILE A N 1
ATOM 1443 C CA . ILE A 1 182 ? 14.800 2.306 -13.979 1.00 87.88 182 ILE A CA 1
ATOM 1444 C C . ILE A 1 182 ? 13.844 3.463 -13.672 1.00 87.88 182 ILE A C 1
ATOM 1446 O O . ILE A 1 182 ? 13.475 3.657 -12.518 1.00 87.88 182 ILE A O 1
ATOM 1450 N N . ARG A 1 183 ? 13.373 4.175 -14.702 1.00 87.50 183 ARG A N 1
ATOM 1451 C CA . ARG A 1 183 ? 12.399 5.262 -14.533 1.00 87.50 183 ARG A CA 1
ATOM 1452 C C . ARG A 1 183 ? 11.027 4.748 -14.123 1.00 87.50 183 ARG A C 1
ATOM 1454 O O . ARG A 1 183 ? 10.387 5.369 -13.286 1.00 87.50 183 ARG A O 1
ATOM 1461 N N . VAL A 1 184 ? 10.597 3.608 -14.664 1.00 89.81 184 VAL A N 1
ATOM 1462 C CA . VAL A 1 184 ? 9.342 2.962 -14.251 1.00 89.81 184 VAL A CA 1
ATOM 1463 C C . VAL A 1 184 ? 9.402 2.558 -12.779 1.00 89.81 184 VAL A C 1
ATOM 1465 O O . VAL A 1 184 ? 8.455 2.814 -12.040 1.00 89.81 184 VAL A O 1
ATOM 1468 N N . LEU A 1 185 ? 10.521 1.986 -12.326 1.00 92.62 185 LEU A N 1
ATOM 1469 C CA . LEU A 1 185 ? 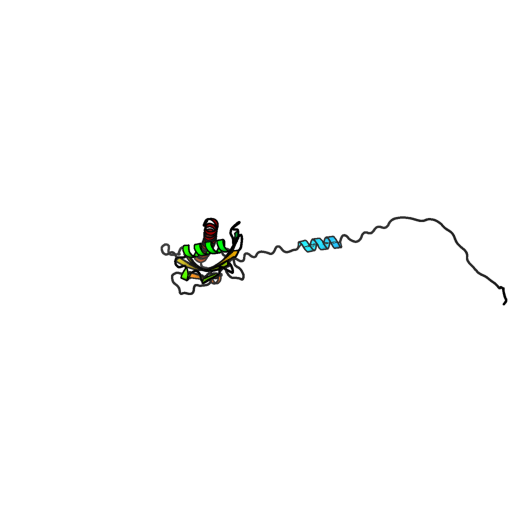10.730 1.631 -10.922 1.00 92.62 185 LEU A CA 1
ATOM 1470 C C . LEU A 1 185 ? 10.745 2.885 -10.038 1.00 92.62 185 LEU A C 1
ATOM 1472 O O . LEU A 1 185 ? 10.035 2.927 -9.043 1.00 92.62 185 LEU A O 1
ATOM 1476 N N . GLN A 1 186 ? 11.471 3.938 -10.423 1.00 92.81 186 GLN A N 1
ATOM 1477 C CA . GLN A 1 186 ? 11.490 5.211 -9.685 1.00 92.81 186 GLN A CA 1
ATOM 1478 C C . GLN A 1 186 ? 10.104 5.863 -9.609 1.00 92.81 186 GLN A C 1
ATOM 1480 O O . GLN A 1 186 ? 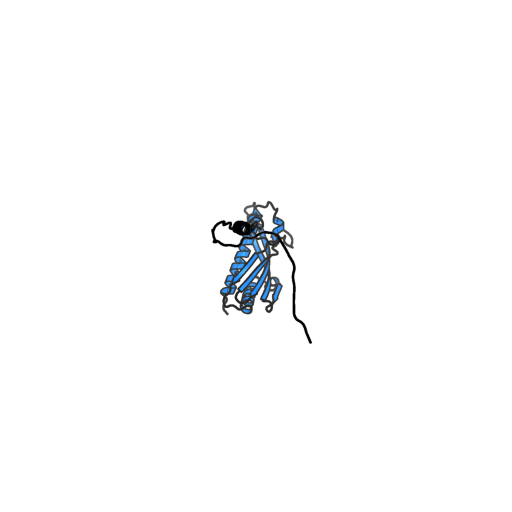9.684 6.316 -8.549 1.00 92.81 186 GLN A O 1
ATOM 1485 N N . GLY A 1 187 ? 9.367 5.886 -10.721 1.00 93.00 187 GLY A N 1
ATOM 1486 C CA . GLY A 1 187 ? 8.004 6.404 -10.752 1.00 93.00 187 GLY A CA 1
ATOM 1487 C C . GLY A 1 187 ? 7.050 5.563 -9.904 1.00 93.00 187 GLY A C 1
ATOM 1488 O O . GLY A 1 187 ? 6.210 6.119 -9.207 1.00 93.00 187 GLY A O 1
ATOM 1489 N N . THR A 1 188 ? 7.218 4.238 -9.901 1.00 94.62 188 THR A N 1
ATOM 1490 C CA . THR A 1 188 ? 6.453 3.324 -9.038 1.00 94.62 188 THR A CA 1
ATOM 1491 C C . THR A 1 188 ? 6.722 3.605 -7.560 1.00 94.62 188 THR A C 1
ATOM 1493 O O . THR A 1 188 ? 5.775 3.764 -6.793 1.00 94.62 188 THR A O 1
ATOM 1496 N N . ASP A 1 189 ? 7.994 3.732 -7.171 1.00 96.31 189 ASP A N 1
ATOM 1497 C CA . ASP A 1 189 ? 8.396 4.087 -5.806 1.00 96.31 189 ASP A CA 1
ATOM 1498 C C . ASP A 1 189 ? 7.754 5.405 -5.361 1.00 96.31 189 ASP A C 1
ATOM 1500 O O . ASP A 1 189 ? 7.120 5.479 -4.305 1.00 96.31 189 ASP A O 1
ATOM 1504 N N . GLN A 1 190 ? 7.844 6.431 -6.211 1.00 96.06 190 GLN A N 1
ATOM 1505 C CA . GLN A 1 190 ? 7.262 7.734 -5.923 1.00 96.06 190 GLN A CA 1
ATOM 1506 C C . GLN A 1 190 ? 5.739 7.653 -5.777 1.00 96.06 190 GLN A C 1
ATOM 1508 O O . GLN A 1 190 ? 5.199 8.189 -4.816 1.00 96.06 190 GLN A O 1
ATOM 1513 N N . LYS A 1 191 ? 5.033 6.931 -6.659 1.00 94.75 191 LYS A N 1
ATOM 1514 C CA . LYS A 1 191 ? 3.571 6.770 -6.563 1.00 94.75 191 LYS A CA 1
ATOM 1515 C C . LYS A 1 191 ? 3.136 6.081 -5.272 1.00 94.75 191 LYS A C 1
ATOM 1517 O O . LYS A 1 191 ? 2.114 6.462 -4.698 1.00 94.75 191 LYS A O 1
ATOM 1522 N N . ILE A 1 192 ? 3.895 5.098 -4.790 1.00 96.19 192 ILE A N 1
ATOM 1523 C CA . ILE A 1 192 ? 3.607 4.429 -3.514 1.00 96.19 192 ILE A CA 1
ATOM 1524 C C . ILE A 1 192 ? 3.821 5.397 -2.346 1.00 96.19 192 ILE A C 1
ATOM 1526 O O . ILE A 1 192 ? 2.945 5.526 -1.489 1.00 96.19 192 ILE A O 1
ATOM 1530 N N . LYS A 1 193 ? 4.930 6.143 -2.344 1.00 97.12 193 LYS A N 1
ATOM 1531 C CA . LYS A 1 193 ? 5.211 7.175 -1.331 1.00 97.12 193 LYS A CA 1
ATOM 1532 C C . LYS A 1 193 ? 4.158 8.286 -1.321 1.00 97.12 193 LYS A C 1
ATOM 1534 O O . LYS A 1 193 ? 3.701 8.686 -0.252 1.00 97.12 193 LYS A O 1
ATOM 1539 N N . ASP A 1 194 ? 3.714 8.733 -2.492 1.00 96.00 194 ASP A N 1
ATOM 1540 C CA . ASP A 1 194 ? 2.637 9.717 -2.633 1.00 96.00 194 ASP A CA 1
ATOM 1541 C C . ASP A 1 194 ? 1.312 9.173 -2.080 1.00 96.00 194 ASP A C 1
ATOM 1543 O O . ASP A 1 194 ? 0.561 9.895 -1.423 1.00 96.00 194 ASP A O 1
ATOM 1547 N N . THR A 1 195 ? 1.032 7.886 -2.303 1.00 95.31 195 THR A N 1
ATOM 1548 C CA . THR A 1 195 ? -0.164 7.213 -1.773 1.00 95.31 195 THR A CA 1
ATOM 1549 C C . THR A 1 195 ? -0.142 7.185 -0.245 1.00 95.31 195 THR A C 1
ATOM 1551 O O . THR A 1 195 ? -1.122 7.574 0.388 1.00 95.31 195 THR A O 1
ATOM 1554 N N . PHE A 1 196 ? 0.995 6.812 0.349 1.00 97.62 196 PHE A N 1
ATOM 1555 C CA . PHE A 1 196 ? 1.236 6.868 1.794 1.00 97.62 196 PHE A CA 1
ATOM 1556 C C . PHE A 1 196 ? 1.048 8.272 2.370 1.00 97.62 196 PHE A C 1
ATOM 1558 O O . PHE A 1 196 ? 0.366 8.442 3.381 1.00 97.62 196 PHE A O 1
ATOM 1565 N N . ALA A 1 197 ? 1.597 9.292 1.712 1.00 97.62 197 ALA A N 1
ATOM 1566 C CA . ALA A 1 197 ? 1.406 10.674 2.130 1.00 97.62 197 ALA A CA 1
ATOM 1567 C C . ALA A 1 197 ? -0.071 11.104 2.035 1.00 97.62 197 ALA A C 1
ATOM 1569 O O . ALA A 1 197 ? -0.576 11.769 2.940 1.00 97.62 197 ALA A O 1
ATOM 1570 N N . SER A 1 198 ? -0.771 10.705 0.968 1.00 96.19 198 SER A N 1
ATOM 1571 C CA . SER A 1 198 ? -2.171 11.062 0.718 1.00 96.19 198 SER A CA 1
ATOM 1572 C C . SER A 1 198 ? -3.115 10.481 1.768 1.00 96.19 198 SER A C 1
ATOM 1574 O O . SER A 1 198 ? -3.873 11.235 2.383 1.00 96.19 198 SER A O 1
ATOM 1576 N N . ILE A 1 199 ? -3.041 9.169 2.027 1.00 96.12 199 ILE A N 1
ATOM 1577 C CA . ILE A 1 199 ? -3.897 8.532 3.037 1.00 96.12 199 ILE A CA 1
ATOM 1578 C C . ILE A 1 199 ? -3.612 9.090 4.429 1.00 96.12 199 ILE A C 1
ATOM 1580 O O . ILE A 1 199 ? -4.548 9.404 5.162 1.00 96.12 199 ILE A O 1
ATOM 1584 N N . ASN A 1 200 ? -2.338 9.313 4.765 1.00 97.69 200 ASN A N 1
ATOM 1585 C CA . ASN A 1 200 ? -1.980 9.844 6.071 1.00 97.69 200 ASN A CA 1
ATOM 1586 C C . ASN A 1 200 ? -2.466 11.268 6.285 1.00 97.69 200 ASN A C 1
ATOM 1588 O O . ASN A 1 200 ? -3.049 11.570 7.325 1.00 97.69 200 ASN A O 1
ATOM 1592 N N . LYS A 1 201 ? -2.309 12.128 5.276 1.00 97.06 201 LYS A N 1
ATOM 1593 C CA . LYS A 1 201 ? -2.885 13.468 5.311 1.00 97.06 201 LYS A CA 1
ATOM 1594 C C . LYS A 1 201 ? -4.395 13.396 5.536 1.00 97.06 201 LYS A C 1
ATOM 1596 O O . LYS A 1 201 ? -4.889 14.054 6.442 1.00 97.06 201 LYS A O 1
ATOM 1601 N N . PHE A 1 202 ? -5.105 12.575 4.764 1.00 96.62 202 PHE A N 1
ATOM 1602 C CA . PHE A 1 202 ? -6.561 12.472 4.849 1.00 96.62 202 PHE A CA 1
ATOM 1603 C C . PHE A 1 202 ? -7.042 11.988 6.224 1.00 96.62 202 PHE A C 1
ATOM 1605 O O . PHE A 1 202 ? -7.930 12.599 6.815 1.00 96.62 202 PHE A O 1
ATOM 1612 N N . VAL A 1 203 ? -6.437 10.923 6.760 1.00 96.75 203 VAL A N 1
ATOM 1613 C CA . VAL A 1 203 ? -6.802 10.373 8.076 1.00 96.75 203 VAL A CA 1
ATOM 1614 C C . VAL A 1 203 ? -6.572 11.398 9.191 1.00 96.75 203 VAL A C 1
ATOM 1616 O O . VAL A 1 203 ? -7.395 11.495 10.102 1.00 96.75 203 VAL A O 1
ATOM 1619 N N . LEU A 1 204 ? -5.502 12.196 9.117 1.00 95.62 204 LEU A N 1
ATOM 1620 C CA . LEU A 1 204 ? -5.191 13.206 10.131 1.00 95.62 204 LEU A CA 1
ATOM 1621 C C . LEU A 1 204 ? -6.071 14.461 10.043 1.00 95.62 204 LEU A C 1
ATOM 1623 O O . LEU A 1 204 ? -6.378 15.045 11.079 1.00 95.62 204 LEU A O 1
ATOM 1627 N N . THR A 1 205 ? -6.469 14.893 8.842 1.00 92.19 205 THR A N 1
ATOM 1628 C CA . THR A 1 205 ? -7.174 16.176 8.662 1.00 92.19 205 THR A CA 1
ATOM 1629 C C . THR A 1 205 ? -8.693 16.081 8.689 1.00 92.19 205 THR A C 1
ATOM 1631 O O . THR A 1 205 ? -9.344 17.082 8.967 1.00 92.19 205 THR A O 1
ATOM 1634 N N . GLU A 1 206 ? -9.275 14.926 8.367 1.00 79.88 206 GLU A N 1
ATOM 1635 C CA . GLU A 1 206 ? -10.733 14.786 8.289 1.00 79.88 206 GLU A CA 1
ATOM 1636 C C . GLU A 1 206 ? -11.340 14.731 9.700 1.00 79.88 206 GLU A C 1
ATOM 1638 O O . GLU A 1 206 ? -11.450 13.659 10.281 1.00 79.88 206 GLU A O 1
ATOM 1643 N N . SER A 1 207 ? -11.737 15.864 10.280 1.00 63.41 207 SER A N 1
ATOM 1644 C CA . SER A 1 207 ? -12.577 15.878 11.484 1.00 63.41 207 SER A CA 1
ATOM 1645 C C . SER A 1 207 ? -14.047 15.696 11.103 1.00 63.41 207 SER A C 1
ATOM 1647 O O . SER A 1 207 ? -14.507 16.306 10.138 1.00 63.41 207 SER A O 1
ATOM 1649 N N . LEU A 1 208 ? -14.770 14.862 11.856 1.00 54.88 208 LEU A N 1
ATOM 1650 C CA . LEU A 1 208 ? -16.237 14.805 11.811 1.00 54.88 208 LEU A CA 1
ATOM 1651 C C . LEU A 1 208 ? -16.870 16.153 12.152 1.00 54.88 208 LEU A C 1
ATOM 1653 O O . LEU A 1 208 ? -16.339 16.817 13.070 1.00 54.88 208 LEU A O 1
#

Radius of gyration: 40.56 Å; chains: 1; bounding box: 79×73×128 Å